Protein AF-A0A8T0IUK6-F1 (afdb_monomer_lite)

Organism: Ceratodon purpureus (NCBI:txid3225)

InterPro domains:
  IPR001623 DnaJ domain [PF00226] (212-261)
  IPR001623 DnaJ domain [PR00625] (214-232)
  IPR001623 DnaJ domain [PR00625] (232-247)
  IPR001623 DnaJ domain [PR00625] (248-266)
  IPR001623 DnaJ domain [PS50076] (212-266)
  IPR001623 DnaJ domain [SM00271] (211-265)
  IPR001623 DnaJ domain [cd06257] (212-261)
  IPR013525 ABC-2 type transporter, transmembrane domain [PF01061] (1-77)
  IPR013581 Plant PDR ABC transporter associated [PF08370] (82-145)
  IPR036869 Chaperone J-domain superfamily [G3DSA:1.10.287.110] (184-262)
  IPR036869 Chaperone J-domain superfamily [SSF46565] (173-261)

Sequence (266 aa):
MFLLFLMHQMAIGLFRLIGALGRTMVVANTFGSFALLVVFVLGGFILARQSMHPWWIWGYWISPLSYAQNAIAVNEFLAPRWQKIRQITGRPLYLSILESRGIFTRGYWYRIGIGAMIAYTVLFNVLATLALQHLNPMGKQQAIVAEETVKEKVEGRSMSTKRKRMSVRDGLSSRNGHSARNGHRVEGMQMEELSRVQQNGVPSETAVQDKDYYATLGVNENDSKADIKSAYRKLARQFHPDVNKDPGAEQKFKDISNAYEDGAGR

pLDDT: mean 75.3, std 18.83, range [30.58, 97.31]

Structure (mmCIF, N/CA/C/O backbone):
data_AF-A0A8T0IUK6-F1
#
_entry.id   AF-A0A8T0IUK6-F1
#
loop_
_atom_site.group_PDB
_atom_site.id
_atom_site.type_symbol
_atom_site.label_atom_id
_atom_site.label_alt_id
_atom_site.label_comp_id
_atom_site.label_asym_id
_atom_site.label_entity_id
_atom_site.label_seq_id
_atom_site.pdbx_PDB_ins_code
_atom_site.Cartn_x
_atom_site.Cartn_y
_atom_site.Cartn_z
_atom_site.occupancy
_atom_site.B_iso_or_equiv
_atom_site.auth_seq_id
_atom_site.auth_comp_id
_atom_site.auth_asym_id
_atom_site.auth_atom_id
_atom_site.pdbx_PDB_model_num
ATOM 1 N N . MET A 1 1 ? 0.055 4.612 -17.191 1.00 79.88 1 MET A N 1
ATOM 2 C CA . MET A 1 1 ? -1.150 5.202 -16.564 1.00 79.88 1 MET A CA 1
ATOM 3 C C . MET A 1 1 ? -2.077 4.153 -15.965 1.00 79.88 1 MET A C 1
ATOM 5 O O . MET A 1 1 ? -2.315 4.223 -14.770 1.00 79.88 1 MET A O 1
ATOM 9 N N . PHE A 1 2 ? -2.506 3.129 -16.710 1.00 91.06 2 PHE A N 1
ATOM 10 C CA . PHE A 1 2 ? -3.374 2.062 -16.177 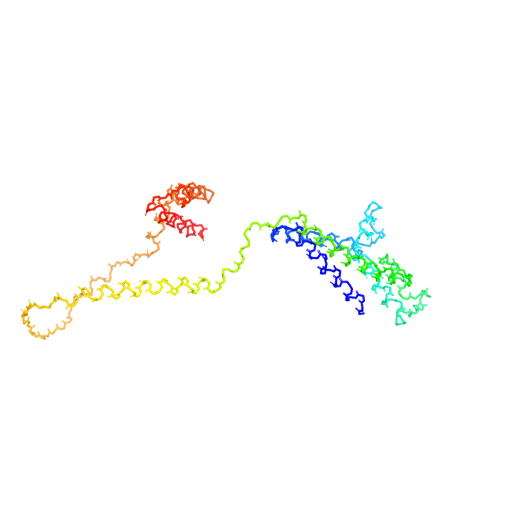1.00 91.06 2 PHE A CA 1
ATOM 11 C C . PHE A 1 2 ? -2.846 1.362 -14.902 1.00 91.06 2 PHE A C 1
ATOM 13 O O . PHE A 1 2 ? -3.587 1.188 -13.942 1.00 91.06 2 PHE A O 1
ATOM 20 N N . LEU A 1 3 ? -1.548 1.042 -14.835 1.00 91.56 3 LEU A N 1
ATOM 21 C CA . LEU A 1 3 ? -0.934 0.461 -13.629 1.00 91.56 3 LEU A CA 1
ATOM 22 C C . LEU A 1 3 ? -1.062 1.344 -12.378 1.00 91.56 3 LEU A C 1
ATOM 24 O O . LEU A 1 3 ? -1.287 0.828 -11.289 1.00 91.56 3 LEU A O 1
ATOM 28 N N . LEU A 1 4 ? -0.922 2.665 -12.528 1.00 92.56 4 LEU A N 1
ATOM 29 C CA . LEU A 1 4 ? -1.041 3.601 -11.406 1.00 92.56 4 LEU A CA 1
ATOM 30 C C . LEU A 1 4 ? -2.484 3.660 -10.900 1.00 92.56 4 LEU A C 1
ATOM 32 O O . LEU A 1 4 ? -2.705 3.702 -9.694 1.00 92.56 4 LEU A O 1
ATOM 36 N N . PHE A 1 5 ? -3.457 3.587 -11.813 1.00 95.00 5 PHE A N 1
ATOM 37 C CA . PHE A 1 5 ? -4.866 3.457 -11.453 1.00 95.00 5 PHE A CA 1
ATOM 38 C C . PHE A 1 5 ? -5.127 2.174 -10.649 1.00 95.00 5 PHE A C 1
ATOM 40 O O . PHE A 1 5 ? -5.739 2.237 -9.587 1.00 95.00 5 PHE A O 1
ATOM 47 N N . LEU A 1 6 ? -4.613 1.024 -11.096 1.00 95.44 6 LEU A N 1
ATOM 48 C CA . LEU A 1 6 ? -4.763 -0.237 -10.360 1.00 95.44 6 LEU A CA 1
ATOM 49 C C . LEU A 1 6 ? -4.094 -0.196 -8.980 1.00 95.44 6 LEU A C 1
ATOM 51 O O . LEU A 1 6 ? -4.683 -0.641 -7.998 1.00 95.44 6 LEU A O 1
ATOM 55 N N . MET A 1 7 ? -2.896 0.384 -8.889 1.00 94.69 7 MET A N 1
ATOM 56 C CA . MET A 1 7 ? -2.204 0.584 -7.615 1.00 94.69 7 MET A CA 1
ATOM 57 C C . MET A 1 7 ? -3.029 1.457 -6.662 1.00 94.69 7 MET A C 1
ATOM 59 O O . MET A 1 7 ? -3.121 1.149 -5.476 1.00 94.69 7 MET A O 1
ATOM 63 N N . HIS A 1 8 ? -3.672 2.507 -7.177 1.00 94.88 8 HIS A N 1
ATOM 64 C CA . HIS A 1 8 ? -4.562 3.355 -6.390 1.00 94.88 8 HIS A CA 1
ATOM 65 C C . HIS A 1 8 ? -5.801 2.594 -5.890 1.00 94.88 8 HIS A C 1
ATOM 67 O O . HIS A 1 8 ? -6.130 2.676 -4.709 1.00 94.88 8 HIS A O 1
ATOM 73 N N . GLN A 1 9 ? -6.446 1.791 -6.744 1.00 96.00 9 GLN A N 1
ATOM 74 C CA . GLN A 1 9 ? -7.587 0.953 -6.344 1.00 96.00 9 GLN A CA 1
ATOM 75 C C . GLN A 1 9 ? -7.204 -0.084 -5.278 1.00 96.00 9 GLN A C 1
ATOM 77 O O . GLN A 1 9 ? -7.925 -0.282 -4.300 1.00 96.00 9 GLN A O 1
ATOM 82 N N . MET A 1 10 ? -6.046 -0.726 -5.436 1.00 95.06 10 MET A N 1
ATOM 83 C CA . MET A 1 10 ? -5.485 -1.635 -4.437 1.00 95.06 10 MET A CA 1
ATOM 84 C C . MET A 1 10 ? -5.211 -0.914 -3.108 1.00 95.06 10 MET A C 1
ATOM 86 O O . MET A 1 10 ? -5.615 -1.417 -2.060 1.00 95.06 10 MET A O 1
ATOM 90 N N . ALA A 1 11 ? -4.616 0.285 -3.145 1.00 93.81 11 ALA A N 1
ATOM 91 C CA . ALA A 1 11 ? -4.346 1.081 -1.949 1.00 93.81 11 ALA A CA 1
ATOM 92 C C . ALA A 1 11 ? -5.636 1.458 -1.205 1.00 93.81 11 ALA A C 1
ATOM 94 O O . ALA A 1 11 ? -5.703 1.299 0.011 1.00 93.81 11 ALA A O 1
ATOM 95 N N . ILE A 1 12 ? -6.687 1.879 -1.921 1.00 95.06 12 ILE A N 1
ATOM 96 C CA . ILE A 1 12 ? -8.006 2.134 -1.318 1.00 95.06 12 ILE A CA 1
ATOM 97 C C . ILE A 1 12 ? -8.535 0.873 -0.621 1.00 95.06 12 ILE A C 1
ATOM 99 O O . ILE A 1 12 ? -9.008 0.958 0.512 1.00 95.06 12 ILE A O 1
ATOM 103 N N . GLY A 1 13 ? -8.437 -0.296 -1.264 1.00 94.38 13 GLY A N 1
ATOM 104 C CA . GLY A 1 13 ? -8.830 -1.574 -0.663 1.00 94.38 13 GLY A CA 1
ATOM 105 C C . GLY A 1 13 ? -8.062 -1.881 0.627 1.00 94.38 13 GLY A C 1
ATOM 106 O O . GLY A 1 13 ? -8.670 -2.233 1.637 1.00 94.38 13 GLY A O 1
ATOM 107 N N . LEU A 1 14 ? -6.743 -1.681 0.621 1.00 92.75 14 LEU A N 1
ATOM 108 C CA . LEU A 1 14 ? -5.889 -1.869 1.795 1.00 92.75 14 LEU A CA 1
ATOM 109 C C . LEU A 1 14 ? -6.280 -0.928 2.944 1.00 92.75 14 LEU A C 1
ATOM 111 O O . LEU A 1 14 ? -6.442 -1.379 4.075 1.00 92.75 14 LEU A O 1
ATOM 115 N N . PHE A 1 15 ? -6.478 0.363 2.668 1.00 91.50 15 PHE A N 1
ATOM 116 C CA . PHE A 1 15 ? -6.888 1.331 3.690 1.00 91.50 15 PHE A CA 1
ATOM 117 C C . PHE A 1 15 ? -8.272 1.026 4.263 1.00 91.50 15 PHE A C 1
ATOM 119 O O . PHE A 1 15 ? -8.473 1.148 5.471 1.00 91.50 15 PHE A O 1
ATOM 126 N N . ARG A 1 16 ? -9.210 0.572 3.425 1.00 91.50 16 ARG A N 1
ATOM 127 C CA . ARG A 1 16 ? -10.523 0.098 3.884 1.00 91.50 16 ARG A CA 1
ATOM 128 C C . ARG A 1 16 ? -10.394 -1.105 4.811 1.00 91.50 16 ARG A C 1
ATOM 130 O O . ARG A 1 16 ? -11.051 -1.128 5.845 1.00 91.50 16 ARG A O 1
ATOM 137 N N . LEU A 1 17 ? -9.528 -2.065 4.484 1.00 92.56 17 LEU A N 1
ATOM 138 C CA . LEU A 1 17 ? -9.256 -3.215 5.345 1.00 92.56 17 LEU A CA 1
ATOM 139 C C . LEU A 1 17 ? -8.639 -2.789 6.685 1.00 92.56 17 LEU A C 1
ATOM 141 O O . LEU A 1 17 ? -9.096 -3.238 7.732 1.00 92.56 17 LEU A O 1
ATOM 145 N N . ILE A 1 18 ? -7.644 -1.898 6.669 1.00 90.56 18 ILE A N 1
ATOM 146 C CA . ILE A 1 18 ? -7.026 -1.365 7.894 1.00 90.56 18 ILE A CA 1
ATOM 147 C C . ILE A 1 18 ? -8.072 -0.650 8.755 1.00 90.56 18 ILE A C 1
ATOM 149 O O . ILE A 1 18 ? -8.108 -0.864 9.963 1.00 90.56 18 ILE A O 1
ATOM 153 N N . GLY A 1 19 ? -8.951 0.151 8.148 1.00 89.00 19 GLY A N 1
ATOM 154 C CA . GLY A 1 19 ? -10.055 0.805 8.852 1.00 89.00 19 GLY A CA 1
ATOM 155 C C . GLY A 1 19 ? -11.048 -0.195 9.450 1.00 89.00 19 GLY A C 1
ATOM 156 O O . GLY A 1 19 ? -11.403 -0.074 10.621 1.00 89.00 19 GLY A O 1
ATOM 157 N N . ALA A 1 20 ? -11.440 -1.217 8.683 1.00 88.81 20 ALA A N 1
ATOM 158 C CA . ALA A 1 20 ? -12.353 -2.267 9.135 1.00 88.81 20 ALA A CA 1
ATOM 159 C C . ALA A 1 20 ? -11.777 -3.070 10.315 1.00 88.81 20 ALA A C 1
ATOM 161 O O . ALA A 1 20 ? -12.476 -3.324 11.293 1.00 88.81 20 ALA A O 1
ATOM 162 N N . LEU A 1 21 ? -10.490 -3.426 10.260 1.00 88.56 21 LEU A N 1
ATOM 163 C CA . LEU A 1 21 ? -9.792 -4.122 11.347 1.00 88.56 21 LEU A CA 1
ATOM 164 C C . LEU A 1 21 ? -9.511 -3.214 12.546 1.00 88.56 21 LEU A C 1
ATOM 166 O O . LEU A 1 21 ? -9.503 -3.679 13.685 1.00 88.56 21 LEU A O 1
ATOM 170 N N . GLY A 1 22 ? -9.266 -1.931 12.280 1.00 85.25 22 GLY A N 1
ATOM 171 C CA . GLY A 1 22 ? -8.798 -0.947 13.244 1.00 85.25 22 GLY A CA 1
ATOM 172 C C . GLY A 1 22 ? -9.752 -0.718 14.405 1.00 85.25 22 GLY A C 1
ATOM 173 O O . GLY A 1 22 ? -9.285 -0.300 15.457 1.00 85.25 22 GLY A O 1
ATOM 174 N N . ARG A 1 23 ? -11.039 -1.067 14.270 1.00 78.62 23 ARG A N 1
ATOM 175 C CA . ARG A 1 23 ? -12.104 -0.946 15.280 1.00 78.62 23 ARG A CA 1
ATOM 176 C C . ARG A 1 23 ? -12.296 0.506 15.775 1.00 78.62 23 ARG A C 1
ATOM 178 O O . ARG A 1 23 ? -13.311 1.127 15.515 1.00 78.62 23 ARG A O 1
ATOM 185 N N . THR A 1 24 ? -11.306 1.125 16.396 1.00 80.88 24 THR A N 1
ATOM 186 C CA . THR A 1 24 ? -11.307 2.546 16.765 1.00 80.88 24 THR A CA 1
ATOM 187 C C . THR A 1 24 ? -10.407 3.385 15.854 1.00 80.88 24 THR A C 1
ATOM 189 O O . THR A 1 24 ? -9.409 2.899 15.321 1.00 80.88 24 THR A O 1
ATOM 192 N N . MET A 1 25 ? -10.717 4.678 15.709 1.00 80.69 25 MET A N 1
ATOM 193 C CA . MET A 1 25 ? -9.940 5.601 14.867 1.00 80.69 25 MET A CA 1
ATOM 194 C C . MET A 1 25 ? -8.478 5.740 15.327 1.00 80.69 25 MET A C 1
ATOM 196 O O . MET A 1 25 ? -7.575 5.834 14.499 1.00 80.69 25 MET A O 1
ATOM 200 N N . VAL A 1 26 ? -8.230 5.682 16.640 1.00 83.06 26 VAL A N 1
ATOM 201 C CA . VAL A 1 26 ? -6.877 5.743 17.218 1.00 83.06 26 VAL A CA 1
ATOM 202 C C . VAL A 1 26 ? -6.069 4.495 16.859 1.00 83.06 26 VAL A C 1
ATOM 204 O O . VAL A 1 26 ? -4.939 4.609 16.391 1.00 83.06 26 VAL A O 1
ATOM 207 N N . VAL A 1 27 ? -6.651 3.302 17.019 1.00 83.06 27 VAL A N 1
ATOM 208 C CA . VAL A 1 27 ? -5.970 2.042 16.679 1.00 83.06 27 VAL A CA 1
ATOM 209 C C . VAL A 1 27 ? -5.720 1.951 15.174 1.00 83.06 27 VAL A C 1
ATOM 211 O O . VAL A 1 27 ? -4.618 1.586 14.771 1.00 83.06 27 VAL A O 1
ATOM 214 N N . ALA A 1 28 ? -6.687 2.356 14.345 1.00 85.88 28 ALA A N 1
ATOM 215 C CA . ALA A 1 28 ? -6.525 2.399 12.893 1.00 85.88 28 ALA A CA 1
ATOM 216 C C . ALA A 1 28 ? -5.371 3.320 12.461 1.00 85.88 28 ALA A C 1
ATOM 218 O O . ALA A 1 28 ? -4.575 2.934 11.608 1.00 85.88 28 ALA A O 1
ATOM 219 N N . ASN A 1 29 ? -5.241 4.507 13.061 1.00 86.06 29 ASN A N 1
ATOM 220 C CA . ASN A 1 29 ? -4.184 5.456 12.708 1.00 86.06 29 ASN A CA 1
ATOM 221 C C . ASN A 1 29 ? -2.790 4.967 13.140 1.00 86.06 29 ASN A C 1
ATOM 223 O O . ASN A 1 29 ? -1.844 4.984 12.349 1.00 86.06 29 ASN A O 1
ATOM 227 N N . THR A 1 30 ? -2.662 4.476 14.374 1.00 86.56 30 THR A N 1
ATOM 228 C CA . THR A 1 30 ? -1.379 4.000 14.912 1.00 86.56 30 THR A CA 1
ATOM 229 C C . THR A 1 30 ? -0.920 2.720 14.213 1.00 86.56 30 THR A C 1
ATOM 231 O O . THR A 1 30 ? 0.213 2.639 13.735 1.00 86.56 30 THR A O 1
ATOM 234 N N . PHE A 1 31 ? -1.807 1.727 14.095 1.00 84.19 31 PHE A N 1
ATOM 235 C CA . PHE A 1 31 ? -1.479 0.461 13.441 1.00 84.19 31 PHE A CA 1
ATOM 236 C C . PHE A 1 31 ? -1.339 0.627 11.926 1.00 84.19 31 PHE A C 1
ATOM 238 O O . PHE A 1 31 ? -0.451 0.032 11.321 1.00 84.19 31 PHE A O 1
ATOM 245 N N . GLY A 1 32 ? -2.162 1.481 11.313 1.00 85.81 32 GLY A N 1
ATOM 246 C CA . GLY A 1 32 ? -2.081 1.804 9.892 1.00 85.81 32 GLY A CA 1
ATOM 247 C C . GLY A 1 32 ? -0.758 2.463 9.518 1.00 85.81 32 GLY A C 1
ATOM 248 O O . GLY A 1 32 ? -0.149 2.069 8.527 1.00 85.81 32 GLY A O 1
ATOM 249 N N . SER A 1 33 ? -0.261 3.394 10.337 1.00 88.31 33 SER A N 1
ATOM 250 C CA . SER A 1 33 ? 1.042 4.037 10.110 1.00 88.31 33 SER A CA 1
ATOM 251 C C . SER A 1 33 ? 2.192 3.027 10.147 1.00 88.31 33 SER A C 1
ATOM 253 O O . SER A 1 33 ? 3.058 3.034 9.271 1.00 88.31 33 SER A O 1
ATOM 255 N N . PHE A 1 34 ? 2.168 2.103 11.112 1.00 88.75 34 PHE A N 1
ATOM 256 C CA . PHE A 1 34 ? 3.147 1.018 11.181 1.00 88.75 34 PHE A CA 1
ATOM 257 C C . PHE A 1 34 ? 3.025 0.052 9.992 1.00 88.75 34 PHE A C 1
ATOM 259 O O . PHE A 1 34 ? 4.025 -0.277 9.355 1.00 88.75 34 PHE A O 1
ATOM 266 N N . ALA A 1 35 ? 1.804 -0.359 9.643 1.00 86.00 35 ALA A N 1
ATOM 267 C CA . ALA A 1 35 ? 1.545 -1.245 8.513 1.00 86.00 35 ALA A CA 1
ATOM 268 C C . ALA A 1 35 ? 2.019 -0.636 7.184 1.00 86.00 35 ALA A C 1
ATOM 270 O O . ALA A 1 35 ? 2.619 -1.335 6.367 1.00 86.00 35 ALA A O 1
ATOM 271 N N . LEU A 1 36 ? 1.820 0.670 6.982 1.00 87.00 36 LEU A N 1
ATOM 272 C CA . LEU A 1 36 ? 2.348 1.379 5.818 1.00 87.00 36 LEU A CA 1
ATOM 273 C C . LEU A 1 36 ? 3.872 1.337 5.777 1.00 87.00 36 LEU A C 1
ATOM 275 O O . LEU A 1 36 ? 4.430 1.002 4.734 1.00 87.00 36 LEU A O 1
ATOM 279 N N . LEU A 1 37 ? 4.548 1.618 6.894 1.00 88.56 37 LEU A N 1
ATOM 280 C CA . LEU A 1 37 ? 6.008 1.553 6.963 1.00 88.56 37 LEU A CA 1
ATOM 281 C C . LEU A 1 37 ? 6.506 0.163 6.548 1.00 88.56 37 LEU A C 1
ATOM 283 O O . LEU A 1 37 ? 7.391 0.055 5.698 1.00 88.56 37 LEU A O 1
ATOM 287 N N . VAL A 1 38 ? 5.879 -0.896 7.067 1.00 87.50 38 VAL A N 1
ATOM 288 C CA . VAL A 1 38 ? 6.194 -2.283 6.698 1.00 87.50 38 VAL A CA 1
ATOM 289 C C . VAL A 1 38 ? 6.005 -2.517 5.195 1.00 87.50 38 VAL A C 1
ATOM 291 O O . VAL A 1 38 ? 6.899 -3.061 4.547 1.00 87.50 38 VAL A O 1
ATOM 294 N N . VAL A 1 39 ? 4.895 -2.062 4.604 1.00 86.69 39 VAL A N 1
ATOM 295 C CA . VAL A 1 39 ? 4.645 -2.192 3.156 1.00 86.69 39 VAL A CA 1
ATOM 296 C C . VAL A 1 39 ? 5.700 -1.450 2.325 1.00 86.69 39 VAL A C 1
ATOM 298 O O . VAL A 1 39 ? 6.166 -1.993 1.321 1.00 86.69 39 VAL A O 1
ATOM 301 N N . PHE A 1 40 ? 6.122 -0.253 2.742 1.00 87.56 40 PHE A N 1
ATOM 302 C CA . PHE A 1 40 ? 7.159 0.532 2.059 1.00 87.56 40 PHE A CA 1
ATOM 303 C C . PHE A 1 40 ? 8.550 -0.105 2.155 1.00 87.56 40 PHE A C 1
ATOM 305 O O . PHE A 1 40 ? 9.277 -0.163 1.160 1.00 87.56 40 PHE A O 1
ATOM 312 N N . VAL A 1 41 ? 8.911 -0.613 3.335 1.00 89.19 41 VAL A N 1
ATOM 313 C CA . VAL A 1 41 ? 10.184 -1.303 3.584 1.00 89.19 41 VAL A CA 1
ATOM 314 C C . VAL A 1 41 ? 10.278 -2.583 2.758 1.00 89.19 41 VAL A C 1
ATOM 316 O O . VAL A 1 41 ? 11.282 -2.820 2.086 1.00 89.19 41 VAL A O 1
ATOM 319 N N . LEU A 1 42 ? 9.211 -3.382 2.760 1.00 88.19 42 LEU A N 1
ATOM 320 C CA . LEU A 1 42 ? 9.161 -4.654 2.043 1.00 88.19 42 LEU A CA 1
ATOM 321 C C . LEU A 1 42 ? 8.902 -4.492 0.541 1.00 88.19 42 LEU A C 1
ATOM 323 O O . LEU A 1 42 ? 9.166 -5.420 -0.215 1.00 88.19 42 LEU A O 1
ATOM 327 N N . GLY A 1 43 ? 8.415 -3.331 0.098 1.00 83.75 43 GLY A N 1
ATOM 328 C CA . GLY A 1 43 ? 8.035 -3.061 -1.292 1.00 83.75 43 GLY A CA 1
ATOM 329 C C . GLY A 1 43 ? 9.190 -2.971 -2.290 1.00 83.75 43 GLY A C 1
ATOM 330 O O . GLY A 1 43 ? 8.951 -2.794 -3.479 1.00 83.75 43 GLY A O 1
ATOM 331 N N . GLY A 1 44 ? 10.442 -3.071 -1.840 1.00 80.44 44 GLY A N 1
ATOM 332 C CA . GLY A 1 44 ? 11.608 -3.038 -2.724 1.00 80.44 44 GLY A CA 1
ATOM 333 C C . GLY A 1 44 ? 12.106 -1.636 -3.095 1.00 80.44 44 GLY A C 1
ATOM 334 O O . GLY A 1 44 ? 13.080 -1.526 -3.842 1.00 80.44 44 GLY A O 1
ATOM 335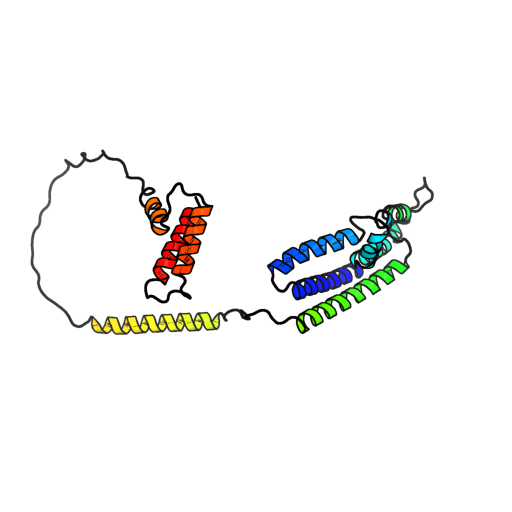 N N . PHE A 1 45 ? 11.453 -0.568 -2.616 1.00 82.94 45 PHE A N 1
ATOM 336 C CA . PHE A 1 45 ? 11.877 0.817 -2.869 1.00 82.94 45 PHE A CA 1
ATOM 337 C C . PHE A 1 45 ? 12.983 1.247 -1.902 1.00 82.94 45 PHE A C 1
ATOM 339 O O . PHE A 1 45 ? 14.007 1.778 -2.331 1.00 82.94 45 PHE A O 1
ATOM 346 N N . ILE A 1 46 ? 12.767 0.997 -0.604 1.00 84.38 46 ILE A N 1
ATOM 347 C CA . ILE A 1 46 ? 13.694 1.365 0.477 1.00 84.38 46 ILE A CA 1
ATOM 348 C C . ILE A 1 46 ? 14.856 0.370 0.549 1.00 84.38 46 ILE A C 1
ATOM 350 O O . ILE A 1 46 ? 16.016 0.768 0.581 1.00 84.38 46 ILE A O 1
ATOM 354 N N . LEU A 1 47 ? 14.544 -0.927 0.549 1.00 82.81 47 LEU A N 1
ATOM 355 C CA . LEU A 1 47 ? 15.523 -2.010 0.594 1.00 82.81 47 LEU A CA 1
ATOM 356 C C . LEU A 1 47 ? 15.471 -2.794 -0.709 1.00 82.81 47 LEU A C 1
ATOM 358 O O . LEU A 1 47 ? 14.426 -3.324 -1.084 1.00 82.81 47 LEU A O 1
ATOM 362 N N . ALA A 1 48 ? 16.608 -2.892 -1.395 1.00 82.75 48 ALA A N 1
ATOM 363 C CA . ALA A 1 48 ? 16.701 -3.714 -2.589 1.00 82.75 48 ALA A CA 1
ATOM 364 C C . ALA A 1 48 ? 16.530 -5.190 -2.212 1.00 82.75 48 ALA A C 1
ATOM 366 O O . ALA A 1 48 ? 17.058 -5.661 -1.200 1.00 82.75 48 ALA A O 1
ATOM 367 N N . ARG A 1 49 ? 15.851 -5.954 -3.070 1.00 82.31 49 ARG A N 1
ATOM 368 C CA . ARG A 1 49 ? 15.615 -7.390 -2.854 1.00 82.31 49 ARG A CA 1
ATOM 369 C C . ARG A 1 49 ? 16.908 -8.167 -2.573 1.00 82.31 49 ARG A C 1
ATOM 371 O O . ARG A 1 49 ? 16.902 -9.077 -1.757 1.00 82.31 49 ARG A O 1
ATOM 378 N N . GLN A 1 50 ? 18.009 -7.804 -3.233 1.00 83.25 50 GLN A N 1
ATOM 379 C CA . GLN A 1 50 ? 19.306 -8.478 -3.083 1.00 83.25 50 GLN A CA 1
ATOM 380 C C . GLN A 1 50 ? 19.984 -8.206 -1.731 1.00 83.25 50 GLN A C 1
ATOM 382 O O . GLN A 1 50 ? 20.793 -9.011 -1.289 1.00 83.25 50 GLN A O 1
ATOM 387 N N . SER A 1 51 ? 19.642 -7.097 -1.069 1.00 84.25 51 SER A N 1
ATOM 388 C CA . SER A 1 51 ? 20.162 -6.748 0.260 1.00 84.25 51 SER A CA 1
ATOM 389 C C . SER A 1 51 ? 19.343 -7.329 1.418 1.00 84.25 51 SER A C 1
ATOM 391 O O . SER A 1 51 ? 19.752 -7.219 2.570 1.00 84.25 51 SER A O 1
ATOM 393 N N . MET A 1 52 ? 18.183 -7.936 1.144 1.00 84.38 52 MET A N 1
ATOM 394 C CA . MET A 1 52 ? 17.354 -8.538 2.188 1.00 84.38 52 MET A CA 1
ATOM 395 C C . MET A 1 52 ? 17.934 -9.886 2.611 1.00 84.38 52 MET A C 1
ATOM 397 O O . MET A 1 52 ? 18.209 -10.744 1.772 1.00 84.38 52 MET A O 1
ATOM 401 N N . HIS A 1 53 ? 18.073 -10.097 3.922 1.00 85.06 53 HIS A N 1
ATOM 402 C CA . HIS A 1 53 ? 18.482 -11.396 4.453 1.00 85.06 53 HIS A CA 1
ATOM 403 C C . HIS A 1 53 ? 17.518 -12.493 3.947 1.00 85.06 53 HIS A C 1
ATOM 405 O O . HIS A 1 53 ? 16.312 -12.235 3.877 1.00 85.06 53 HIS A O 1
ATOM 411 N N . PRO A 1 54 ? 17.989 -13.718 3.640 1.00 87.56 54 PRO A N 1
ATOM 412 C CA . PRO A 1 54 ? 17.189 -14.750 2.968 1.00 87.56 54 PRO A CA 1
ATOM 413 C C . PRO A 1 54 ? 15.807 -15.034 3.580 1.00 87.56 54 PRO A C 1
ATOM 415 O O . PRO A 1 54 ? 14.844 -15.238 2.852 1.00 87.56 54 PRO A O 1
ATOM 418 N N . TRP A 1 55 ? 15.673 -14.981 4.908 1.00 88.56 55 TRP A N 1
ATOM 419 C CA . TRP A 1 55 ? 14.386 -15.117 5.611 1.00 88.56 55 TRP A CA 1
ATOM 420 C C . TRP A 1 55 ? 13.380 -13.972 5.385 1.00 88.56 55 TRP A C 1
ATOM 422 O O . TRP A 1 55 ? 12.180 -14.204 5.467 1.00 88.56 55 TRP A O 1
ATOM 432 N N . TRP A 1 56 ? 13.817 -12.746 5.086 1.00 87.31 56 TRP A N 1
ATOM 433 C CA . TRP A 1 56 ? 12.918 -11.591 4.894 1.00 87.31 56 TRP A CA 1
ATOM 434 C C . TRP A 1 56 ? 12.407 -11.482 3.465 1.00 87.31 56 TRP A C 1
ATOM 436 O O . TRP A 1 56 ? 11.482 -10.715 3.194 1.00 87.31 56 TRP A O 1
ATOM 446 N N . ILE A 1 57 ? 12.948 -12.290 2.552 1.00 87.50 57 ILE A N 1
ATOM 447 C CA . ILE A 1 57 ? 12.530 -12.278 1.154 1.00 87.50 57 ILE A CA 1
ATOM 448 C C . ILE A 1 57 ? 11.051 -12.643 0.994 1.00 87.50 57 ILE A C 1
ATOM 450 O O . ILE A 1 57 ? 10.400 -12.177 0.066 1.00 87.50 57 ILE A O 1
ATOM 454 N N . TRP A 1 58 ? 10.486 -13.417 1.924 1.00 89.50 58 TRP A N 1
ATOM 455 C CA . TRP A 1 58 ? 9.056 -13.721 1.953 1.00 89.50 58 TRP A CA 1
ATOM 456 C C . TRP A 1 58 ? 8.201 -12.460 2.082 1.00 89.50 58 TRP A C 1
ATOM 458 O O . TRP A 1 58 ? 7.199 -12.329 1.383 1.00 89.50 58 TRP A O 1
ATOM 468 N N . GLY A 1 59 ? 8.631 -11.492 2.897 1.00 88.75 59 GLY A N 1
ATOM 469 C CA . GLY A 1 59 ? 7.944 -10.210 3.042 1.00 88.75 59 GLY A CA 1
ATOM 470 C C . GLY A 1 59 ? 7.897 -9.426 1.730 1.00 88.75 59 GLY A C 1
ATOM 471 O O . GLY A 1 59 ? 6.864 -8.851 1.388 1.00 88.75 59 GLY A O 1
ATOM 472 N N . TYR A 1 60 ? 8.973 -9.487 0.940 1.00 90.19 60 TYR A N 1
ATOM 473 C CA . TYR A 1 60 ? 8.999 -8.911 -0.404 1.00 90.19 60 TYR A CA 1
ATOM 474 C C . TYR A 1 60 ? 7.961 -9.556 -1.331 1.00 90.19 60 TYR A C 1
ATOM 476 O O . TYR A 1 60 ? 7.277 -8.842 -2.063 1.00 90.19 60 TYR A O 1
ATOM 484 N N . TRP A 1 61 ? 7.810 -10.883 -1.283 1.00 90.25 61 TRP A N 1
ATOM 485 C CA . TRP A 1 61 ? 6.853 -11.625 -2.114 1.00 90.25 61 TRP A CA 1
ATOM 486 C C . TRP A 1 61 ? 5.394 -11.466 -1.681 1.00 90.25 61 TRP A C 1
ATOM 488 O O . TRP A 1 61 ? 4.497 -11.627 -2.505 1.00 90.25 61 TRP A O 1
ATOM 498 N N . ILE A 1 62 ? 5.148 -11.149 -0.413 1.00 91.31 62 ILE A N 1
ATOM 499 C CA . ILE A 1 62 ? 3.805 -10.884 0.119 1.00 91.31 62 ILE A CA 1
ATOM 500 C C . ILE A 1 62 ? 3.383 -9.433 -0.142 1.00 91.31 62 ILE A C 1
ATOM 502 O O . ILE A 1 62 ? 2.189 -9.138 -0.201 1.00 91.31 62 ILE A O 1
ATOM 506 N N . SER A 1 63 ? 4.341 -8.519 -0.300 1.00 92.31 63 SER A N 1
ATOM 507 C CA . SER A 1 63 ? 4.044 -7.101 -0.470 1.00 92.31 63 SER A CA 1
ATOM 508 C C . SER A 1 63 ? 3.458 -6.804 -1.860 1.00 92.31 63 SER A C 1
ATOM 510 O O . SER A 1 63 ? 4.128 -7.035 -2.872 1.00 92.31 63 SER A O 1
ATOM 512 N N . PRO A 1 64 ? 2.249 -6.210 -1.952 1.00 92.19 64 PRO A N 1
ATOM 513 C CA . PRO A 1 64 ? 1.688 -5.777 -3.232 1.00 92.19 64 PRO A CA 1
ATOM 514 C C . PRO A 1 64 ? 2.549 -4.688 -3.892 1.00 92.19 64 PRO A C 1
ATOM 516 O O . PRO A 1 64 ? 2.649 -4.625 -5.120 1.00 92.19 64 PRO A O 1
ATOM 519 N N . LEU A 1 65 ? 3.224 -3.857 -3.089 1.00 92.12 65 LEU A N 1
ATOM 520 C CA . LEU A 1 65 ? 4.045 -2.752 -3.583 1.00 92.12 65 LEU A CA 1
ATOM 521 C C . LEU A 1 65 ? 5.257 -3.250 -4.387 1.00 92.12 65 LEU A C 1
ATOM 523 O O . LEU A 1 65 ? 5.608 -2.632 -5.390 1.00 92.12 65 LEU A O 1
ATOM 527 N N . SER A 1 66 ? 5.818 -4.411 -4.033 1.00 92.69 66 SER A N 1
ATOM 528 C CA . SER A 1 66 ? 6.906 -5.052 -4.784 1.00 92.69 66 SER A CA 1
ATOM 529 C C . SER A 1 66 ? 6.512 -5.345 -6.228 1.00 92.69 66 SER A C 1
ATOM 531 O O . SER A 1 66 ? 7.258 -5.053 -7.166 1.00 92.69 66 SER A O 1
ATOM 533 N N . TYR A 1 67 ? 5.317 -5.897 -6.441 1.00 94.06 67 TYR A N 1
ATOM 534 C CA . TYR A 1 67 ? 4.817 -6.193 -7.785 1.00 94.06 67 TYR A CA 1
ATOM 535 C C . TYR A 1 67 ? 4.501 -4.916 -8.565 1.00 94.06 67 TYR A C 1
ATOM 537 O O . TYR A 1 67 ? 4.815 -4.839 -9.755 1.00 94.06 67 TYR A O 1
ATOM 545 N N . ALA A 1 68 ? 3.941 -3.901 -7.898 1.00 93.62 68 ALA A N 1
ATOM 546 C CA . ALA A 1 68 ? 3.673 -2.600 -8.505 1.00 93.62 68 ALA A CA 1
ATOM 547 C C . ALA A 1 68 ? 4.970 -1.919 -8.973 1.00 93.62 68 ALA A C 1
ATOM 549 O O . ALA A 1 68 ? 5.062 -1.499 -10.128 1.00 93.62 68 ALA A O 1
ATOM 550 N N . GLN A 1 69 ? 6.000 -1.877 -8.122 1.00 92.56 69 GLN A N 1
ATOM 551 C CA . GLN A 1 69 ? 7.296 -1.284 -8.449 1.00 92.56 69 GLN A CA 1
ATOM 552 C C . GLN A 1 69 ? 7.969 -2.001 -9.621 1.00 92.56 69 GLN A C 1
ATOM 554 O O . GLN A 1 69 ? 8.423 -1.341 -10.556 1.00 92.56 69 GLN A O 1
ATOM 559 N N . ASN A 1 70 ? 7.999 -3.338 -9.606 1.00 92.62 70 ASN A N 1
ATOM 560 C CA . ASN A 1 70 ? 8.550 -4.113 -10.719 1.00 92.62 70 ASN A CA 1
ATOM 561 C C . ASN A 1 70 ? 7.811 -3.814 -12.027 1.00 92.62 70 ASN A C 1
ATOM 563 O O . ASN A 1 70 ? 8.447 -3.584 -13.051 1.00 92.62 70 ASN A O 1
ATOM 567 N N . ALA A 1 71 ? 6.479 -3.772 -12.004 1.00 93.56 71 ALA A N 1
ATOM 568 C CA . ALA A 1 71 ? 5.686 -3.523 -13.202 1.00 93.56 71 ALA A CA 1
ATOM 569 C C . ALA A 1 71 ? 5.860 -2.103 -13.751 1.00 93.56 71 ALA A C 1
ATOM 571 O O . ALA A 1 71 ? 5.957 -1.932 -14.965 1.00 93.56 71 ALA A O 1
ATOM 572 N N . ILE A 1 72 ? 5.939 -1.095 -12.876 1.00 92.69 72 ILE A N 1
ATOM 573 C CA . ILE A 1 72 ? 6.197 0.299 -13.263 1.00 92.69 72 ILE A CA 1
ATOM 574 C C . ILE A 1 72 ? 7.596 0.430 -13.864 1.00 92.69 72 ILE A C 1
ATOM 576 O O . ILE A 1 72 ? 7.745 1.001 -14.943 1.00 92.69 72 ILE A O 1
ATOM 580 N N . ALA A 1 73 ? 8.607 -0.132 -13.200 1.00 91.94 73 ALA A N 1
ATOM 581 C CA . ALA A 1 73 ? 9.984 -0.079 -13.666 1.00 91.94 73 ALA A CA 1
ATOM 582 C C . ALA A 1 73 ? 10.139 -0.775 -15.023 1.00 91.94 73 ALA A C 1
ATOM 584 O O . ALA A 1 73 ? 10.674 -0.183 -15.952 1.00 91.94 73 ALA A O 1
ATOM 585 N N . VAL A 1 74 ? 9.604 -1.987 -15.178 1.00 91.44 74 VAL A N 1
ATOM 586 C CA . VAL A 1 74 ? 9.614 -2.730 -16.447 1.00 91.44 74 VAL A CA 1
ATOM 587 C C . VAL A 1 74 ? 8.891 -1.948 -17.546 1.00 91.44 74 VAL A C 1
ATOM 589 O O . VAL A 1 74 ? 9.422 -1.824 -18.646 1.00 91.44 74 VAL A O 1
ATOM 592 N N . ASN A 1 75 ? 7.725 -1.367 -17.249 1.00 91.94 75 ASN A N 1
ATOM 593 C CA . ASN A 1 75 ? 6.971 -0.560 -18.209 1.00 91.94 75 ASN A CA 1
ATOM 594 C C . ASN A 1 75 ? 7.741 0.683 -18.678 1.00 91.94 75 ASN A C 1
ATOM 596 O O . ASN A 1 75 ? 7.662 1.039 -19.850 1.00 91.94 75 ASN A O 1
ATOM 600 N N . GLU A 1 76 ? 8.454 1.360 -17.778 1.00 91.00 76 GLU A N 1
ATOM 601 C CA . GLU A 1 76 ? 9.188 2.576 -18.129 1.00 91.00 76 GLU A CA 1
ATOM 602 C C . GLU A 1 76 ? 10.525 2.258 -18.805 1.00 91.00 76 GLU A C 1
ATOM 604 O O . GLU A 1 76 ? 10.811 2.771 -19.882 1.00 91.00 76 GLU A O 1
ATOM 609 N N . PHE A 1 77 ? 11.325 1.367 -18.224 1.00 90.44 77 PHE A N 1
ATOM 610 C CA . PHE A 1 77 ? 12.697 1.106 -18.656 1.00 90.44 77 PHE A CA 1
ATOM 611 C C . PHE A 1 77 ? 12.818 0.242 -19.916 1.00 90.44 77 PHE A C 1
ATOM 613 O O . PHE A 1 77 ? 13.857 0.283 -20.572 1.00 90.44 77 PHE A O 1
ATOM 620 N N . LEU A 1 78 ? 11.778 -0.508 -20.296 1.00 87.31 78 LEU A N 1
ATOM 621 C CA . LEU A 1 78 ? 11.748 -1.198 -21.592 1.00 87.31 78 LEU A CA 1
ATOM 622 C C . LEU A 1 78 ? 11.383 -0.270 -22.757 1.00 87.31 78 LEU A C 1
ATOM 624 O O . LEU A 1 78 ? 11.493 -0.689 -23.910 1.00 87.31 78 LEU A O 1
ATOM 628 N N . ALA A 1 79 ? 10.958 0.970 -22.492 1.00 88.00 79 ALA A N 1
A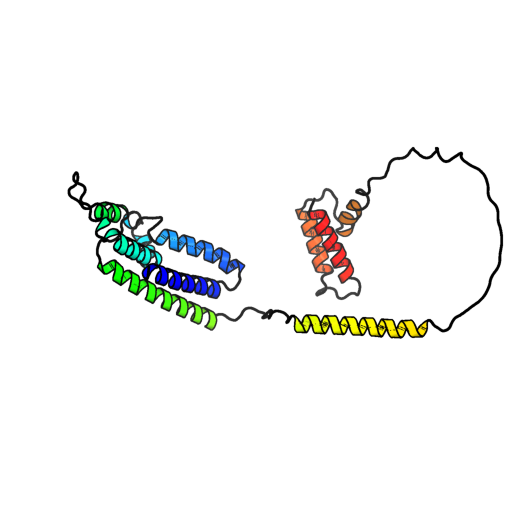TOM 629 C CA . ALA A 1 79 ? 10.610 1.903 -23.554 1.00 88.00 79 ALA A CA 1
ATOM 630 C C . ALA A 1 79 ? 11.844 2.246 -24.420 1.00 88.00 79 ALA A C 1
ATOM 632 O O . ALA A 1 79 ? 12.945 2.402 -23.881 1.00 88.00 79 ALA A O 1
ATOM 633 N N . PRO A 1 80 ? 11.680 2.468 -25.742 1.00 86.88 80 PRO A N 1
ATOM 634 C CA . PRO A 1 80 ? 12.800 2.708 -26.664 1.00 86.88 80 PRO A CA 1
ATOM 635 C C . PRO A 1 80 ? 13.755 3.833 -26.232 1.00 86.88 80 PRO A C 1
ATOM 637 O O . PRO A 1 80 ? 14.963 3.755 -26.437 1.00 86.88 80 PRO A O 1
ATOM 640 N N . ARG A 1 81 ? 13.238 4.860 -25.546 1.00 86.88 81 ARG A N 1
ATOM 641 C CA . ARG A 1 81 ? 14.028 5.980 -24.999 1.00 86.88 81 ARG A CA 1
ATOM 642 C C . ARG A 1 81 ? 15.145 5.559 -24.032 1.00 86.88 81 ARG A C 1
ATOM 644 O O . ARG A 1 81 ? 16.159 6.253 -23.958 1.00 86.88 81 ARG A O 1
ATOM 651 N N . TRP A 1 82 ? 14.977 4.442 -23.322 1.00 86.00 82 TRP A N 1
ATOM 652 C CA . TRP A 1 82 ? 15.933 3.913 -22.341 1.00 86.00 82 TRP A CA 1
ATOM 653 C C . TRP A 1 82 ? 16.870 2.847 -22.922 1.00 86.00 82 TRP A C 1
ATOM 655 O O . TRP A 1 82 ? 17.830 2.442 -22.265 1.00 86.00 82 TRP A O 1
ATOM 665 N N . GLN A 1 83 ? 16.650 2.438 -24.175 1.00 84.12 83 GLN A N 1
ATOM 666 C CA . GLN A 1 83 ? 17.465 1.449 -24.889 1.00 84.12 83 GLN A CA 1
ATOM 667 C C . GLN A 1 83 ? 18.748 2.040 -25.494 1.00 84.12 83 GLN A C 1
ATOM 669 O O . GLN A 1 83 ? 19.448 1.369 -26.249 1.00 84.12 83 GLN A O 1
ATOM 674 N N . LYS A 1 84 ? 19.099 3.283 -25.142 1.00 83.69 84 LYS A N 1
ATOM 675 C CA . LYS A 1 84 ? 20.350 3.912 -25.572 1.00 83.69 84 LYS A CA 1
ATOM 676 C C . LYS A 1 84 ? 21.538 3.091 -25.067 1.00 83.69 84 LYS A C 1
ATOM 678 O O . LYS A 1 84 ? 21.725 2.914 -23.859 1.00 83.69 84 LYS A O 1
ATOM 683 N N . ILE A 1 85 ? 22.328 2.587 -26.009 1.00 78.31 85 ILE A N 1
ATOM 684 C CA . ILE A 1 85 ? 23.543 1.829 -25.724 1.00 78.31 85 ILE A CA 1
ATOM 685 C C . ILE A 1 85 ? 24.608 2.819 -25.272 1.00 78.31 85 ILE A C 1
ATOM 687 O O . ILE A 1 85 ? 24.903 3.800 -25.958 1.00 78.31 85 ILE A O 1
ATOM 691 N N . ARG A 1 86 ? 25.191 2.572 -24.100 1.00 73.44 86 ARG A N 1
ATOM 692 C CA . ARG A 1 86 ? 26.338 3.352 -23.648 1.00 73.44 86 ARG A CA 1
ATOM 693 C C . ARG A 1 86 ? 27.567 2.853 -24.407 1.00 73.44 86 ARG A C 1
ATOM 695 O O . ARG A 1 86 ? 27.971 1.710 -24.221 1.00 73.44 86 ARG A O 1
ATOM 702 N N . GLN A 1 87 ? 28.166 3.716 -25.231 1.00 70.81 87 GLN A N 1
ATOM 703 C CA . GLN A 1 87 ? 29.298 3.366 -26.108 1.00 70.81 87 GLN A CA 1
ATOM 704 C C . GLN A 1 87 ? 30.508 2.780 -25.355 1.00 70.81 87 GLN A C 1
ATOM 706 O O . GLN A 1 87 ? 31.248 1.990 -25.918 1.00 70.81 87 GLN A O 1
ATOM 711 N N . ILE A 1 88 ? 30.668 3.112 -24.069 1.00 73.88 88 ILE A N 1
ATOM 712 C CA . ILE A 1 88 ? 31.779 2.645 -23.221 1.00 73.88 88 ILE A CA 1
ATOM 713 C C . ILE A 1 88 ? 31.605 1.184 -22.775 1.00 73.88 88 ILE A C 1
ATOM 715 O O . ILE A 1 88 ? 32.575 0.442 -22.701 1.00 73.88 88 ILE A O 1
ATOM 719 N N . THR A 1 89 ? 30.383 0.761 -22.443 1.00 74.25 89 THR A N 1
ATOM 720 C CA . THR A 1 89 ? 30.117 -0.572 -21.871 1.00 74.25 89 THR A CA 1
ATOM 721 C C . THR A 1 89 ? 29.425 -1.524 -22.841 1.00 74.25 89 THR A C 1
ATOM 723 O O . THR A 1 89 ? 29.267 -2.699 -22.518 1.00 74.25 89 THR A O 1
ATOM 726 N N . GLY A 1 90 ? 28.947 -1.037 -23.992 1.00 82.12 90 GLY A N 1
ATOM 727 C CA . GLY A 1 90 ? 28.195 -1.828 -24.975 1.00 82.12 90 GLY A CA 1
ATOM 728 C C . GLY A 1 90 ? 26.844 -2.351 -24.467 1.00 82.12 90 GLY A C 1
ATOM 729 O O . GLY A 1 90 ? 26.132 -3.036 -25.195 1.00 82.12 90 GLY A O 1
ATOM 730 N N . ARG A 1 91 ? 26.463 -2.027 -23.224 1.00 81.50 91 ARG A N 1
ATOM 731 C CA . ARG A 1 91 ? 25.202 -2.437 -22.602 1.00 81.50 91 ARG A CA 1
ATOM 732 C C . ARG A 1 91 ? 24.172 -1.311 -22.677 1.00 81.50 91 ARG A C 1
ATOM 734 O O . ARG A 1 91 ? 24.534 -0.130 -22.595 1.00 81.50 91 ARG A O 1
ATOM 741 N N . PRO A 1 92 ? 22.883 -1.651 -22.808 1.00 84.88 92 PRO A N 1
ATOM 742 C CA . PRO A 1 92 ? 21.838 -0.650 -22.761 1.00 84.88 92 PRO A CA 1
ATOM 743 C C . PRO A 1 92 ? 21.694 -0.099 -21.337 1.00 84.88 92 PRO A C 1
ATOM 745 O O . PRO A 1 92 ? 21.784 -0.838 -20.354 1.00 84.88 92 PRO A O 1
ATOM 748 N N . LEU A 1 93 ? 21.458 1.211 -21.230 1.00 84.88 93 LEU A N 1
ATOM 749 C CA . LEU A 1 93 ? 21.411 1.929 -19.951 1.00 84.88 93 LEU A CA 1
ATOM 750 C C . LEU A 1 93 ? 20.400 1.329 -18.961 1.00 84.88 93 LEU A C 1
ATOM 752 O O . LEU A 1 93 ? 20.684 1.247 -17.765 1.00 84.88 93 LEU A O 1
ATOM 756 N N . TYR A 1 94 ? 19.237 0.897 -19.458 1.00 86.50 94 TYR A N 1
ATOM 757 C CA . TYR A 1 94 ? 18.173 0.354 -18.619 1.00 86.50 94 TYR A CA 1
ATOM 758 C C . TYR A 1 94 ? 18.621 -0.859 -17.799 1.00 86.50 94 TYR A C 1
ATOM 760 O O . TYR A 1 94 ? 18.273 -0.966 -16.625 1.00 86.50 94 TYR A O 1
ATOM 768 N N . LEU A 1 95 ? 19.431 -1.745 -18.386 1.00 86.38 95 LEU A N 1
ATOM 769 C CA . LEU A 1 95 ? 19.817 -3.001 -17.753 1.00 86.38 95 LEU A CA 1
ATOM 770 C C . LEU A 1 95 ? 20.652 -2.751 -16.494 1.00 86.38 95 LEU A C 1
ATOM 772 O O . LEU A 1 95 ? 20.358 -3.315 -15.446 1.00 86.38 95 LEU A O 1
ATOM 776 N N . SER A 1 96 ? 21.613 -1.826 -16.561 1.00 86.38 96 SER A N 1
ATOM 777 C CA . SER A 1 96 ? 22.443 -1.450 -15.409 1.00 86.38 96 SER A CA 1
ATOM 778 C C . SER A 1 96 ? 21.628 -0.827 -14.270 1.00 86.38 96 SER A C 1
ATOM 780 O O . SER A 1 96 ? 21.904 -1.069 -13.094 1.00 86.38 96 SER A O 1
ATOM 782 N N . ILE A 1 97 ? 20.602 -0.037 -14.597 1.00 87.25 97 ILE A N 1
ATOM 783 C CA . ILE A 1 97 ? 19.730 0.595 -13.595 1.00 87.25 97 ILE A CA 1
ATOM 784 C C . ILE A 1 97 ? 18.825 -0.450 -12.928 1.00 87.25 97 ILE A C 1
ATOM 786 O O . ILE A 1 97 ? 18.696 -0.470 -11.705 1.00 87.25 97 ILE A O 1
ATOM 790 N N . LEU A 1 98 ? 18.219 -1.339 -13.716 1.00 88.00 98 LEU A N 1
ATOM 791 C CA . LEU A 1 98 ? 17.350 -2.403 -13.209 1.00 88.00 98 LEU A CA 1
ATOM 792 C C . LEU A 1 98 ? 18.130 -3.411 -12.351 1.00 88.00 98 LEU A C 1
ATOM 794 O O . LEU A 1 98 ? 17.689 -3.737 -11.248 1.00 88.00 98 LEU A O 1
ATOM 798 N N . GLU A 1 99 ? 19.308 -3.844 -12.808 1.00 86.38 99 GLU A N 1
ATOM 799 C CA . GLU A 1 99 ? 20.166 -4.788 -12.080 1.00 86.38 99 GLU A CA 1
ATOM 800 C C . GLU A 1 99 ? 20.677 -4.201 -10.761 1.00 86.38 99 GLU A C 1
ATOM 802 O O . GLU A 1 99 ? 20.573 -4.862 -9.728 1.00 86.38 99 GLU A O 1
ATOM 807 N N . SER A 1 100 ? 21.144 -2.946 -10.759 1.00 86.50 100 SER A N 1
ATOM 808 C CA . SER A 1 100 ? 21.619 -2.283 -9.532 1.00 86.50 100 SER A CA 1
ATOM 809 C C . SER A 1 100 ? 20.522 -2.092 -8.481 1.00 86.50 100 SER A C 1
ATOM 811 O O . SER A 1 100 ? 20.802 -2.093 -7.285 1.00 86.50 100 SER A O 1
ATOM 813 N N . ARG A 1 101 ? 19.259 -1.967 -8.904 1.00 83.25 101 ARG A N 1
ATOM 814 C CA . ARG A 1 101 ? 18.097 -1.888 -8.004 1.00 83.25 101 ARG A CA 1
ATOM 815 C C . ARG A 1 101 ? 17.509 -3.255 -7.641 1.00 83.25 101 ARG A C 1
ATOM 817 O O . ARG A 1 101 ? 16.567 -3.317 -6.853 1.00 83.25 101 ARG A O 1
ATOM 824 N N . GLY A 1 102 ? 18.036 -4.349 -8.195 1.00 85.44 102 GLY A N 1
ATOM 825 C CA . GLY A 1 102 ? 17.504 -5.698 -7.995 1.00 85.44 102 GLY A CA 1
ATOM 826 C C . GLY A 1 102 ? 16.098 -5.905 -8.572 1.00 85.44 102 GLY A C 1
ATOM 827 O O . GLY A 1 102 ? 15.366 -6.771 -8.089 1.00 85.44 102 GLY A O 1
ATOM 828 N N . ILE A 1 103 ? 15.717 -5.105 -9.571 1.00 88.25 103 ILE A N 1
ATOM 829 C CA . ILE A 1 103 ? 14.414 -5.145 -10.240 1.00 88.25 103 ILE A CA 1
ATOM 830 C C . ILE A 1 103 ? 14.490 -6.113 -11.422 1.00 88.25 103 ILE A C 1
ATOM 832 O O . ILE A 1 103 ? 15.490 -6.182 -12.138 1.00 88.25 103 ILE A O 1
ATOM 836 N N . PHE A 1 104 ? 13.420 -6.869 -11.651 1.00 89.00 104 PHE A N 1
ATOM 837 C CA . PHE A 1 104 ? 13.381 -7.812 -12.762 1.00 89.00 104 PHE A CA 1
ATOM 838 C C . PHE A 1 104 ? 13.345 -7.106 -14.123 1.00 89.00 104 PHE A C 1
ATOM 840 O O . PHE A 1 104 ? 12.647 -6.118 -14.314 1.00 89.00 104 PHE A O 1
ATOM 847 N N . THR A 1 105 ? 14.057 -7.661 -15.102 1.00 85.31 105 THR A N 1
ATOM 848 C CA . THR A 1 105 ? 14.236 -7.058 -16.436 1.00 85.31 105 THR A CA 1
ATOM 849 C C . THR A 1 105 ? 13.280 -7.612 -17.494 1.00 85.31 105 THR A C 1
ATOM 851 O O . THR A 1 105 ? 13.179 -7.072 -18.594 1.00 85.31 105 THR A O 1
ATOM 854 N N . ARG A 1 106 ? 12.577 -8.711 -17.195 1.00 88.38 106 ARG A N 1
ATOM 855 C CA . ARG A 1 106 ? 11.760 -9.426 -18.185 1.00 88.38 106 ARG A CA 1
ATOM 856 C C . ARG A 1 106 ? 10.389 -8.769 -18.366 1.00 88.38 106 ARG A C 1
ATOM 858 O O . ARG A 1 106 ? 9.691 -8.508 -17.391 1.00 88.38 106 ARG A O 1
ATOM 865 N N . GLY A 1 107 ? 9.953 -8.607 -19.617 1.00 86.56 107 GLY A N 1
ATOM 866 C CA . GLY A 1 107 ? 8.698 -7.918 -19.956 1.00 86.56 107 GLY A CA 1
ATOM 867 C C . GLY A 1 107 ? 7.420 -8.549 -19.387 1.00 86.56 107 GLY A C 1
ATOM 868 O O . GLY A 1 107 ? 6.454 -7.840 -19.123 1.00 86.56 107 GLY A O 1
ATOM 869 N N . TYR A 1 108 ? 7.395 -9.859 -19.116 1.00 91.06 108 TYR A N 1
ATOM 870 C CA . TYR A 1 108 ? 6.206 -10.502 -18.540 1.00 91.06 108 TYR A CA 1
ATOM 871 C C . TYR A 1 108 ? 5.893 -10.031 -17.109 1.00 91.06 108 TYR A C 1
ATOM 873 O O . TYR A 1 108 ? 4.749 -10.156 -16.673 1.00 91.06 108 TYR A O 1
ATOM 881 N N . TRP A 1 109 ? 6.864 -9.459 -16.386 1.00 91.88 109 TRP A N 1
ATOM 882 C CA . TRP A 1 109 ? 6.646 -8.917 -15.039 1.00 91.88 109 TRP A CA 1
ATOM 883 C C . TRP A 1 109 ? 5.635 -7.775 -15.020 1.00 91.88 109 TRP A C 1
ATOM 885 O O . TRP A 1 109 ? 4.935 -7.602 -14.027 1.00 91.88 109 TRP A O 1
ATOM 895 N N . TYR A 1 110 ? 5.483 -7.063 -16.138 1.00 92.69 110 TYR A N 1
ATOM 896 C CA . TYR A 1 110 ? 4.395 -6.111 -16.325 1.00 92.69 110 TYR A CA 1
ATOM 897 C C . TYR A 1 110 ? 3.020 -6.784 -16.188 1.00 92.69 110 TYR A C 1
ATOM 899 O O . TYR A 1 110 ? 2.166 -6.321 -15.435 1.00 92.69 110 TYR A O 1
ATOM 907 N N . ARG A 1 111 ? 2.822 -7.923 -16.868 1.00 94.12 111 ARG A N 1
ATOM 908 C CA . ARG A 1 111 ? 1.559 -8.681 -16.846 1.00 94.12 111 ARG A CA 1
ATOM 909 C C . ARG A 1 111 ? 1.308 -9.307 -15.476 1.00 94.12 111 ARG A C 1
ATOM 911 O O . ARG A 1 111 ? 0.183 -9.250 -14.989 1.00 94.12 111 ARG A O 1
ATOM 918 N N . ILE A 1 112 ? 2.355 -9.848 -14.845 1.00 94.44 112 ILE A N 1
ATOM 919 C CA . ILE A 1 112 ? 2.278 -10.369 -13.472 1.00 94.44 112 ILE A CA 1
ATOM 920 C C . ILE A 1 112 ? 1.863 -9.257 -12.510 1.00 94.44 112 ILE A C 1
ATOM 922 O O . ILE A 1 112 ? 0.966 -9.468 -11.704 1.00 94.44 112 ILE A O 1
ATOM 926 N N . GLY A 1 113 ? 2.459 -8.068 -12.616 1.00 94.62 113 GLY A N 1
ATOM 927 C CA . GLY A 1 113 ? 2.100 -6.945 -11.757 1.00 94.62 113 GLY A CA 1
ATOM 928 C C . GLY A 1 113 ? 0.655 -6.491 -11.933 1.00 94.62 113 GLY A C 1
ATOM 929 O O . GLY A 1 113 ? -0.017 -6.265 -10.935 1.00 94.62 113 GLY A O 1
ATOM 930 N N . ILE A 1 114 ? 0.138 -6.434 -13.166 1.00 95.69 114 ILE A N 1
ATOM 931 C CA . ILE A 1 114 ? -1.290 -6.155 -13.409 1.00 95.69 114 ILE A CA 1
ATOM 932 C C . ILE A 1 114 ? -2.173 -7.200 -12.722 1.00 95.69 114 ILE A C 1
ATOM 934 O O . ILE A 1 114 ? -3.091 -6.834 -11.988 1.00 95.69 114 ILE A O 1
ATOM 938 N N . GLY A 1 115 ? -1.887 -8.487 -12.942 1.00 96.38 115 GLY A N 1
ATOM 939 C CA . GLY A 1 115 ? -2.649 -9.581 -12.339 1.00 96.38 115 GLY A CA 1
ATOM 940 C C . GLY A 1 115 ? -2.609 -9.534 -10.812 1.00 96.38 115 GLY A C 1
ATOM 941 O O . GLY A 1 115 ? -3.650 -9.632 -10.167 1.00 96.38 115 GLY A O 1
ATOM 942 N N . ALA A 1 116 ? -1.429 -9.288 -10.241 1.00 95.88 116 ALA A N 1
ATOM 943 C CA . ALA A 1 116 ? -1.248 -9.117 -8.808 1.00 95.88 116 ALA A CA 1
ATOM 944 C C . ALA A 1 116 ? -2.061 -7.929 -8.280 1.00 95.88 116 ALA A C 1
ATOM 946 O O . ALA A 1 116 ? -2.776 -8.088 -7.299 1.00 95.88 116 ALA A O 1
ATOM 947 N N . MET A 1 117 ? -2.019 -6.761 -8.934 1.00 96.06 117 MET A N 1
ATOM 948 C CA . MET A 1 117 ? -2.781 -5.592 -8.479 1.00 96.06 117 MET A CA 1
ATOM 949 C C . MET A 1 117 ? -4.280 -5.879 -8.421 1.00 96.06 117 MET A C 1
ATOM 951 O O . MET A 1 117 ? -4.903 -5.598 -7.402 1.00 96.06 117 MET A O 1
ATOM 955 N N . ILE A 1 118 ? -4.839 -6.500 -9.462 1.00 97.06 118 ILE A N 1
ATOM 956 C CA . ILE A 1 118 ? -6.257 -6.885 -9.486 1.00 97.06 118 ILE A CA 1
ATOM 957 C C . ILE A 1 118 ? -6.561 -7.891 -8.369 1.00 97.06 118 ILE A C 1
ATOM 959 O O . ILE A 1 118 ? -7.528 -7.709 -7.628 1.00 97.06 118 ILE A O 1
ATOM 963 N N . ALA A 1 119 ? -5.721 -8.916 -8.208 1.00 97.19 119 ALA A N 1
ATOM 964 C CA . ALA A 1 119 ? -5.891 -9.929 -7.172 1.00 97.19 119 ALA A CA 1
ATOM 965 C C . ALA A 1 119 ? -5.871 -9.319 -5.762 1.00 97.19 119 ALA A C 1
ATOM 967 O O . ALA A 1 119 ? -6.757 -9.613 -4.964 1.00 97.19 119 ALA A O 1
ATOM 968 N N . TYR A 1 120 ? -4.926 -8.422 -5.467 1.00 96.19 120 TYR A N 1
ATOM 969 C CA . TYR A 1 120 ? -4.861 -7.722 -4.183 1.00 96.19 120 TYR A CA 1
ATOM 970 C C . TYR A 1 120 ? -6.040 -6.771 -3.973 1.00 96.19 120 TYR A C 1
ATOM 972 O O . TYR A 1 120 ? -6.560 -6.699 -2.862 1.00 96.19 120 TYR A O 1
ATOM 980 N N . THR A 1 121 ? -6.508 -6.071 -5.014 1.00 96.50 121 THR A N 1
ATOM 981 C CA . THR A 1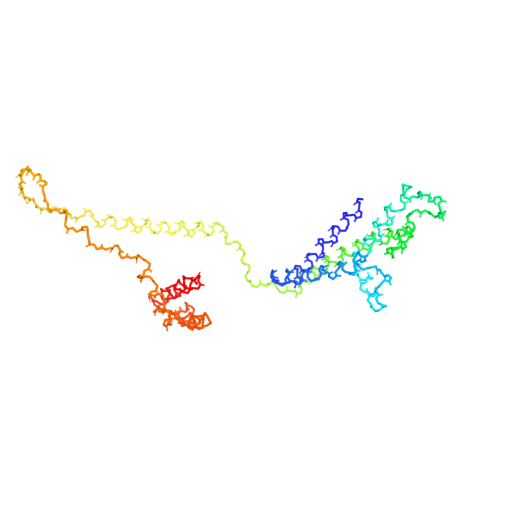 121 ? -7.723 -5.252 -4.915 1.00 96.50 121 THR A CA 1
ATOM 982 C C . THR A 1 121 ? -8.916 -6.107 -4.498 1.00 96.50 121 THR A C 1
ATOM 984 O O . THR A 1 121 ? -9.609 -5.752 -3.544 1.00 96.50 121 THR A O 1
ATOM 987 N N . VAL A 1 122 ? -9.147 -7.241 -5.163 1.00 97.31 122 VAL A N 1
ATOM 988 C CA . VAL A 1 122 ? -10.242 -8.156 -4.807 1.00 97.31 122 VAL A CA 1
ATOM 989 C C . VAL A 1 122 ? -10.038 -8.710 -3.398 1.00 97.31 122 VAL A C 1
ATOM 991 O O . VAL A 1 122 ? -10.946 -8.616 -2.576 1.00 97.31 122 VAL A O 1
ATOM 994 N N . LEU A 1 123 ? -8.837 -9.203 -3.088 1.00 96.25 123 LEU A N 1
ATOM 995 C CA . LEU A 1 123 ? -8.489 -9.761 -1.783 1.00 96.25 123 LEU A CA 1
ATOM 996 C C . LEU A 1 123 ? -8.772 -8.775 -0.646 1.00 96.25 123 LEU A C 1
ATOM 998 O O . LEU A 1 123 ? -9.473 -9.128 0.295 1.00 96.25 123 LEU A O 1
ATOM 1002 N N . PHE A 1 124 ? -8.277 -7.538 -0.724 1.00 95.69 124 PHE A N 1
ATOM 1003 C CA . PHE A 1 124 ? -8.478 -6.561 0.347 1.00 95.69 124 PHE A CA 1
ATOM 1004 C C . PHE A 1 124 ? -9.938 -6.139 0.494 1.00 95.69 124 PHE A C 1
ATOM 1006 O O . PHE A 1 124 ? -10.392 -5.960 1.620 1.00 95.69 124 PHE A O 1
ATOM 1013 N N . ASN A 1 125 ? -10.696 -6.029 -0.600 1.00 94.94 125 ASN A N 1
ATOM 1014 C CA . ASN A 1 125 ? -12.125 -5.722 -0.511 1.00 94.94 125 ASN A CA 1
ATOM 1015 C C . ASN A 1 125 ? -12.929 -6.891 0.087 1.00 94.94 125 ASN A C 1
ATOM 1017 O O . ASN A 1 125 ? -13.808 -6.660 0.918 1.00 94.94 125 ASN A O 1
ATOM 1021 N N . VAL A 1 126 ? -12.603 -8.138 -0.269 1.00 96.06 126 VAL A N 1
ATOM 1022 C CA . VAL A 1 126 ? -13.214 -9.334 0.336 1.00 96.06 126 VAL A CA 1
ATOM 1023 C C . VAL A 1 126 ? -12.865 -9.414 1.819 1.00 96.06 126 VAL A C 1
ATOM 1025 O O . VAL A 1 126 ? -13.763 -9.539 2.643 1.00 96.06 126 VAL A O 1
ATOM 1028 N N . LEU A 1 127 ? -11.590 -9.266 2.182 1.00 94.69 127 LEU A N 1
ATOM 1029 C CA . LEU A 1 127 ? -11.157 -9.269 3.579 1.00 94.69 127 LEU A CA 1
ATOM 1030 C C . LEU A 1 127 ? -11.787 -8.128 4.377 1.00 94.69 127 LEU A C 1
ATOM 1032 O O . LEU A 1 127 ? -12.162 -8.340 5.523 1.00 94.69 127 LEU A O 1
ATOM 1036 N N . ALA A 1 128 ? -11.938 -6.938 3.791 1.00 92.69 128 ALA A N 1
ATOM 1037 C CA . ALA A 1 128 ? -12.602 -5.820 4.454 1.00 92.69 128 ALA A CA 1
ATOM 1038 C C . ALA A 1 128 ? -14.081 -6.138 4.706 1.00 92.69 128 ALA A C 1
ATOM 1040 O O . ALA A 1 128 ? -14.586 -5.892 5.796 1.00 92.69 128 ALA A O 1
ATOM 1041 N N . THR A 1 129 ? -14.754 -6.746 3.727 1.00 93.00 129 THR A N 1
ATOM 1042 C CA . THR A 1 129 ? -16.148 -7.186 3.865 1.00 93.00 129 THR A CA 1
ATOM 1043 C C . THR A 1 129 ? -16.280 -8.266 4.939 1.00 93.00 129 THR A C 1
ATOM 1045 O O . THR A 1 129 ? -17.129 -8.154 5.817 1.00 93.00 129 THR A O 1
ATOM 1048 N N . LEU A 1 130 ? -15.400 -9.270 4.934 1.00 93.38 130 LEU A N 1
ATOM 1049 C CA . LEU A 1 130 ? -15.372 -10.325 5.948 1.00 93.38 130 LEU A CA 1
ATOM 1050 C C . LEU A 1 130 ? -15.047 -9.774 7.337 1.00 93.38 130 LEU A C 1
ATOM 1052 O O . LEU A 1 130 ? -15.656 -10.208 8.312 1.00 93.38 130 LEU A O 1
ATOM 1056 N N . ALA A 1 131 ? -14.130 -8.811 7.436 1.00 90.62 131 ALA A N 1
ATOM 1057 C CA . ALA A 1 131 ? -13.827 -8.128 8.684 1.00 90.62 131 ALA A CA 1
ATOM 1058 C C . ALA A 1 131 ? -15.078 -7.420 9.209 1.00 90.62 131 ALA A C 1
ATOM 1060 O O . ALA A 1 131 ? -15.450 -7.636 10.352 1.00 90.62 131 ALA A O 1
ATOM 1061 N N . LEU A 1 132 ? -15.792 -6.664 8.377 1.00 86.50 132 LEU A N 1
ATOM 1062 C CA . LEU A 1 132 ? -17.043 -6.023 8.794 1.00 86.50 132 LEU A CA 1
ATOM 1063 C C . LEU A 1 132 ? -18.153 -7.030 9.133 1.00 86.50 132 LEU A C 1
ATOM 1065 O O . LEU A 1 132 ? -18.963 -6.757 10.010 1.00 86.50 132 LEU A O 1
ATOM 1069 N N . GLN A 1 133 ? -18.187 -8.190 8.475 1.00 89.44 133 GLN A N 1
ATOM 1070 C CA . GLN A 1 133 ? -19.172 -9.237 8.749 1.00 89.44 133 GLN A CA 1
ATOM 1071 C C . GLN A 1 133 ? -18.921 -9.956 10.085 1.00 89.44 133 GLN A C 1
ATOM 1073 O O . GLN A 1 133 ? -19.872 -10.324 10.767 1.00 89.44 133 GLN A O 1
ATOM 1078 N N . HIS A 1 134 ? -17.657 -10.178 10.457 1.00 87.69 134 HIS A N 1
ATOM 1079 C CA . HIS A 1 134 ? -17.293 -10.914 11.675 1.00 87.69 134 HIS A CA 1
ATOM 1080 C C . HIS A 1 134 ? -17.010 -10.002 12.875 1.00 87.69 134 HIS A C 1
ATOM 1082 O O . HIS A 1 134 ? -16.956 -10.473 14.012 1.00 87.69 134 HIS A O 1
ATOM 1088 N N . LEU A 1 135 ? -16.792 -8.705 12.651 1.00 82.44 135 LEU A N 1
ATOM 1089 C CA . LEU A 1 135 ? -16.569 -7.731 13.711 1.00 82.44 135 LEU A CA 1
ATOM 1090 C C . LEU A 1 135 ? -17.893 -7.066 14.084 1.00 82.44 135 LEU A C 1
ATOM 1092 O O . LEU A 1 135 ? -18.540 -6.435 13.256 1.00 82.44 135 LEU A O 1
ATOM 1096 N N . ASN A 1 136 ? -18.276 -7.174 15.356 1.00 71.75 136 ASN A N 1
ATOM 1097 C CA . ASN A 1 136 ? -19.481 -6.518 15.854 1.00 71.75 136 ASN A CA 1
ATOM 1098 C C . ASN A 1 136 ? -19.379 -4.990 15.675 1.00 71.75 136 ASN A C 1
ATOM 1100 O O . ASN A 1 136 ? -18.325 -4.415 15.978 1.00 71.75 136 ASN A O 1
ATOM 1104 N N . PRO A 1 137 ? -20.460 -4.313 15.238 1.00 64.12 137 PRO A N 1
ATOM 1105 C CA . PRO A 1 137 ? -20.491 -2.858 15.171 1.00 64.12 137 PRO A CA 1
ATOM 1106 C C . PRO A 1 137 ? -20.228 -2.300 16.572 1.00 64.12 137 PRO A C 1
ATOM 1108 O O . PRO A 1 137 ? -20.899 -2.676 17.534 1.00 64.12 137 PRO A O 1
ATOM 1111 N N . MET A 1 138 ? -19.220 -1.439 16.720 1.00 55.03 138 MET A N 1
ATOM 1112 C CA . MET A 1 138 ? -18.944 -0.853 18.029 1.00 55.03 138 MET A CA 1
ATOM 1113 C C . MET A 1 138 ? -20.059 0.103 18.439 1.00 55.03 138 MET A C 1
ATOM 1115 O O . MET A 1 138 ? -20.711 0.733 17.608 1.00 55.03 138 MET A O 1
ATOM 1119 N N . GLY A 1 139 ? -20.272 0.135 19.754 1.00 55.38 139 GLY A N 1
ATOM 1120 C CA . GLY A 1 139 ? -21.413 0.719 20.441 1.00 55.38 139 GLY A CA 1
ATOM 1121 C C . GLY A 1 139 ? -21.787 2.137 20.018 1.00 55.38 139 GLY A C 1
ATOM 1122 O O . GLY A 1 139 ? -20.931 2.967 19.735 1.00 55.38 139 GLY A O 1
ATOM 1123 N N . LYS A 1 140 ? -23.112 2.345 20.049 1.00 49.12 140 LYS A N 1
ATOM 1124 C CA . LYS A 1 140 ? -23.900 3.509 19.633 1.00 49.12 140 LYS A CA 1
ATOM 1125 C C . LYS A 1 140 ? -23.409 4.104 18.321 1.00 49.12 140 LYS A C 1
ATOM 1127 O O . LYS A 1 140 ? -22.473 4.893 18.281 1.00 49.12 140 LYS A O 1
ATOM 1132 N N . GLN A 1 141 ? -24.182 3.830 17.270 1.00 42.00 141 GLN A N 1
ATOM 1133 C CA . GLN A 1 141 ? -24.366 4.807 16.213 1.00 42.00 141 GLN A CA 1
ATOM 1134 C C . GLN A 1 141 ? -24.725 6.131 16.897 1.00 42.00 141 GLN A C 1
ATOM 1136 O O . GLN A 1 141 ? -25.888 6.410 17.175 1.00 42.00 141 GLN A O 1
ATOM 1141 N N . GLN A 1 142 ? -23.737 6.983 17.151 1.00 45.81 142 GLN A N 1
ATOM 1142 C CA . GLN A 1 142 ? -23.937 8.407 16.979 1.00 45.81 142 GLN A CA 1
ATOM 1143 C C . GLN A 1 142 ? -24.149 8.586 15.477 1.00 45.81 142 GLN A C 1
ATOM 1145 O O . GLN A 1 142 ? -23.310 9.098 14.745 1.00 45.81 142 GLN A O 1
ATOM 1150 N N . ALA A 1 143 ? -25.315 8.104 15.022 1.00 43.31 143 ALA A N 1
ATOM 1151 C CA . ALA A 1 143 ? -26.092 8.822 14.054 1.00 43.31 143 ALA A CA 1
ATOM 1152 C C . ALA A 1 143 ? -26.033 10.248 14.569 1.00 43.31 143 ALA A C 1
ATOM 1154 O O . ALA A 1 143 ? -26.430 10.513 15.708 1.00 43.31 143 ALA A O 1
ATOM 1155 N N . ILE A 1 144 ? -25.363 11.089 13.786 1.00 48.09 144 ILE A N 1
ATOM 1156 C CA . ILE A 1 144 ? -25.559 12.527 13.735 1.00 48.09 144 ILE A CA 1
ATOM 1157 C C . ILE A 1 144 ? -26.913 12.783 14.384 1.00 48.09 144 ILE A C 1
ATOM 1159 O O . ILE A 1 144 ? -27.921 12.360 13.818 1.00 48.09 144 ILE A O 1
ATOM 1163 N N . VAL A 1 145 ? -26.935 13.294 15.623 1.00 49.84 145 VAL A N 1
ATOM 1164 C CA . VAL A 1 145 ? -28.197 13.687 16.250 1.00 49.84 145 VAL A CA 1
ATOM 1165 C C . VAL A 1 145 ? -28.786 14.625 15.221 1.00 49.84 145 VAL A C 1
ATOM 1167 O O . VAL A 1 145 ? -28.183 15.669 14.967 1.00 49.84 145 VAL A O 1
ATOM 1170 N N . ALA A 1 146 ? -29.823 14.160 14.516 1.00 52.12 146 ALA A N 1
ATOM 1171 C CA . ALA A 1 146 ? -30.306 14.821 13.324 1.00 52.12 146 ALA A CA 1
ATOM 1172 C C . ALA A 1 146 ? -30.515 16.271 13.724 1.00 52.12 146 ALA A C 1
ATOM 1174 O O . ALA A 1 146 ? -31.097 16.542 14.782 1.00 52.12 146 ALA A O 1
ATOM 1175 N N . GLU A 1 147 ? -29.970 17.193 12.940 1.00 59.41 147 GLU A N 1
ATOM 1176 C CA . GLU A 1 147 ? -30.086 18.625 13.205 1.00 59.41 147 GLU A CA 1
ATOM 1177 C C . GLU A 1 147 ? -31.558 19.001 13.475 1.00 59.41 147 GLU A C 1
ATOM 1179 O O . GLU A 1 147 ? -31.840 19.890 14.271 1.00 59.41 147 GLU A O 1
ATOM 1184 N N . GLU A 1 148 ? -32.488 18.220 12.913 1.00 57.03 148 GLU A N 1
ATOM 1185 C CA . GLU A 1 148 ? -33.925 18.189 13.186 1.00 57.03 148 GLU A CA 1
ATOM 1186 C C . GLU A 1 148 ? -34.294 17.885 14.650 1.00 57.03 148 GLU A C 1
ATOM 1188 O O . GLU A 1 148 ? -34.977 18.697 15.259 1.00 57.03 148 GLU A O 1
ATOM 1193 N N . THR A 1 149 ? -33.799 16.809 15.279 1.00 58.16 149 THR A N 1
ATOM 1194 C CA . THR A 1 149 ? -34.045 16.536 16.716 1.00 58.16 149 THR A CA 1
ATOM 1195 C C . THR A 1 149 ? -33.455 17.599 17.647 1.00 58.16 149 THR A C 1
ATOM 1197 O O . THR A 1 149 ? -34.009 17.860 18.718 1.00 58.16 149 THR A O 1
ATOM 1200 N N . VAL A 1 150 ? -32.342 18.240 17.266 1.00 65.56 150 VAL A N 1
ATOM 1201 C CA . VAL A 1 150 ? -31.789 19.374 18.028 1.00 65.56 150 VAL A CA 1
ATOM 1202 C C . VAL A 1 150 ? -32.656 20.618 17.835 1.00 65.56 150 VAL A C 1
ATOM 1204 O O . VAL A 1 150 ? -32.991 21.262 18.827 1.00 65.56 150 VAL A O 1
ATOM 1207 N N . LYS A 1 151 ? -33.079 20.928 16.601 1.00 67.56 151 LYS A N 1
ATOM 1208 C CA . LYS A 1 151 ? -33.990 22.044 16.295 1.00 67.56 151 LYS A CA 1
ATOM 1209 C C . LYS A 1 151 ? -35.339 21.882 16.989 1.00 67.56 151 LYS A C 1
ATOM 1211 O O . LYS A 1 151 ? -35.755 22.806 17.678 1.00 67.56 151 LYS A O 1
ATOM 1216 N N . GLU A 1 152 ? -35.941 20.698 16.943 1.00 69.25 152 GLU A N 1
ATOM 1217 C CA . GLU A 1 152 ? -37.210 20.386 17.611 1.00 69.25 152 GLU A CA 1
ATOM 1218 C C . GLU A 1 152 ? -37.098 20.547 19.137 1.00 69.25 152 GLU A C 1
ATOM 1220 O O . GLU A 1 152 ? -37.960 21.145 19.787 1.00 69.25 152 GLU A O 1
ATOM 1225 N N . LYS A 1 153 ? -35.988 20.093 19.734 1.00 70.12 153 LYS A N 1
ATOM 1226 C CA . LYS A 1 153 ? -35.751 20.228 21.178 1.00 70.12 153 LYS A CA 1
ATOM 1227 C C . LYS A 1 153 ? -35.450 21.673 21.595 1.00 70.12 153 LYS A C 1
ATOM 1229 O O . LYS A 1 153 ? -35.842 22.085 22.691 1.00 70.12 153 LYS A O 1
ATOM 1234 N N . VAL A 1 154 ? -34.777 22.449 20.743 1.00 69.69 154 VAL A N 1
ATOM 1235 C CA . VAL A 1 154 ? -34.492 23.878 20.959 1.00 69.69 154 VAL A CA 1
ATOM 1236 C C . VAL A 1 154 ? -35.762 24.720 20.794 1.00 69.69 154 VAL A C 1
ATOM 1238 O O . VAL A 1 154 ? -36.035 25.567 21.648 1.00 69.69 154 VAL A O 1
ATOM 1241 N N . GLU A 1 155 ? -36.594 24.449 19.787 1.00 71.25 155 GLU A N 1
ATOM 1242 C CA . GLU A 1 155 ? -37.895 25.102 19.599 1.00 71.25 155 GLU A CA 1
ATOM 1243 C C . GLU A 1 155 ? -38.888 24.736 20.701 1.00 71.25 155 GLU A C 1
ATOM 1245 O O . GLU A 1 155 ? -39.517 25.630 21.272 1.00 71.25 155 GLU A O 1
ATOM 1250 N N . GLY A 1 156 ? -38.966 23.463 21.097 1.00 71.19 156 GLY A N 1
ATOM 1251 C CA . GLY A 1 156 ? -39.799 23.021 22.216 1.00 71.19 156 GLY A CA 1
ATOM 1252 C C . GLY A 1 156 ? -39.411 23.696 23.538 1.00 71.19 156 GLY A C 1
ATOM 1253 O O . GLY A 1 156 ? -40.275 24.125 24.313 1.00 71.19 156 GLY A O 1
ATOM 1254 N N . ARG A 1 157 ? -38.106 23.886 23.782 1.00 69.50 157 ARG A N 1
ATOM 1255 C CA . ARG A 1 157 ? -37.596 24.590 24.971 1.00 69.50 157 ARG A CA 1
ATOM 1256 C C . ARG A 1 157 ? -37.812 26.105 24.890 1.00 69.50 157 ARG A C 1
ATOM 1258 O O . ARG A 1 157 ? -38.149 26.718 25.906 1.00 69.50 157 ARG A O 1
ATOM 1265 N N . SER A 1 158 ? -37.699 26.701 23.703 1.00 68.25 158 SER A N 1
ATOM 1266 C CA . SER A 1 158 ? -37.999 28.119 23.454 1.00 68.25 158 SER A CA 1
ATOM 1267 C C . SER A 1 158 ? -39.490 28.427 23.646 1.00 68.25 158 SER A C 1
ATOM 1269 O O . SER A 1 158 ? -39.843 29.370 24.359 1.00 68.25 158 SER A O 1
ATOM 1271 N N . MET A 1 159 ? -40.378 27.567 23.138 1.00 60.78 159 MET A N 1
ATOM 1272 C CA . MET A 1 159 ? -41.828 27.672 23.329 1.00 60.78 159 MET A CA 1
ATOM 1273 C C . MET A 1 159 ? -42.240 27.488 24.789 1.00 60.78 159 MET A C 1
ATOM 1275 O O . MET A 1 159 ? -43.043 28.271 25.292 1.00 60.78 159 MET A O 1
ATOM 1279 N N . SER A 1 160 ? -41.652 26.529 25.510 1.00 67.25 160 SER A N 1
ATOM 1280 C CA . SER A 1 160 ? -41.888 26.361 26.953 1.00 67.25 160 SER A CA 1
ATOM 1281 C C . SER A 1 160 ? -41.450 27.595 27.758 1.00 67.25 160 SER A C 1
ATOM 1283 O O . SER A 1 160 ? -42.187 28.091 28.615 1.00 67.25 160 SER A O 1
ATOM 1285 N N . THR A 1 161 ? -40.297 28.176 27.412 1.00 65.00 161 THR A N 1
ATOM 1286 C CA . THR A 1 161 ? -39.769 29.389 28.061 1.00 65.00 161 THR A CA 1
ATOM 1287 C C . THR A 1 161 ? -40.619 30.624 27.740 1.00 65.00 161 THR A C 1
ATOM 1289 O O . THR A 1 161 ? -40.883 31.442 28.623 1.00 65.00 161 THR A O 1
ATOM 1292 N N . LYS A 1 162 ? -41.114 30.745 26.500 1.00 66.19 162 LYS A N 1
ATOM 1293 C CA . LYS A 1 162 ? -42.018 31.821 26.064 1.00 66.19 162 LYS A CA 1
ATOM 1294 C C . LYS A 1 162 ? -43.396 31.712 26.721 1.00 66.19 162 LYS A C 1
ATOM 1296 O O . LYS A 1 162 ? -43.928 32.717 27.185 1.00 66.19 162 LYS A O 1
ATOM 1301 N N . ARG A 1 163 ? -43.928 30.495 26.844 1.00 60.28 163 ARG A N 1
ATOM 1302 C CA . ARG A 1 163 ? -45.212 30.202 27.496 1.00 60.28 163 ARG A CA 1
ATOM 1303 C C . ARG A 1 163 ? -45.157 30.469 29.006 1.00 60.28 163 ARG A C 1
ATOM 1305 O O . ARG A 1 163 ? -46.080 31.072 29.543 1.00 60.28 163 ARG A O 1
ATOM 1312 N N . LYS A 1 164 ? -44.033 30.149 29.661 1.00 59.56 164 LYS A N 1
ATOM 1313 C CA . LYS A 1 164 ? -43.764 30.510 31.066 1.00 59.56 164 LYS A CA 1
ATOM 1314 C C . LYS A 1 164 ? -43.567 32.021 31.262 1.00 59.56 164 LYS A C 1
ATOM 1316 O O . LYS A 1 164 ? -44.002 32.571 32.265 1.00 59.56 164 LYS A O 1
ATOM 1321 N N . ARG A 1 165 ? -42.956 32.721 30.297 1.00 56.53 165 ARG A N 1
ATOM 1322 C CA . ARG A 1 165 ? -42.847 34.193 30.315 1.00 56.53 165 ARG A CA 1
ATOM 1323 C C . ARG A 1 165 ? -44.192 34.896 30.114 1.00 56.53 165 ARG A C 1
ATOM 1325 O O . ARG A 1 165 ? -44.410 35.926 30.743 1.00 56.53 165 ARG A O 1
ATOM 1332 N N . MET A 1 166 ? -45.081 34.353 29.281 1.00 54.22 166 MET A N 1
ATOM 1333 C CA . MET A 1 166 ? -46.444 34.877 29.115 1.00 54.22 166 MET A CA 1
ATOM 1334 C C . MET A 1 166 ? -47.277 34.700 30.387 1.00 54.22 166 MET A C 1
ATOM 1336 O O . MET A 1 166 ? -47.862 35.673 30.845 1.00 54.22 166 MET A O 1
ATOM 1340 N N . SER A 1 167 ? -47.239 33.527 31.033 1.00 56.75 167 SER A N 1
ATOM 1341 C CA . SER A 1 167 ? -48.010 33.304 32.268 1.00 56.75 167 SER A CA 1
ATOM 1342 C C . SER A 1 167 ? -47.550 34.169 33.449 1.00 56.75 167 SER A C 1
ATOM 1344 O O . SER A 1 167 ? -48.341 34.467 34.335 1.00 56.75 167 SER A O 1
ATOM 1346 N N . VAL A 1 168 ? -46.275 34.571 33.487 1.00 58.38 168 VAL A N 1
ATOM 1347 C CA . VAL A 1 168 ? -45.737 35.470 34.528 1.00 58.38 168 VAL A CA 1
ATOM 1348 C C . VAL A 1 168 ? -46.120 36.932 34.268 1.00 58.38 168 VAL A C 1
ATOM 1350 O O . VAL A 1 168 ? -46.273 37.706 35.209 1.00 58.38 168 VAL A O 1
ATOM 1353 N N . ARG A 1 169 ? -46.299 37.321 33.001 1.00 53.78 169 ARG A N 1
ATOM 1354 C CA . ARG A 1 169 ? -46.603 38.705 32.615 1.00 53.78 169 ARG A CA 1
ATOM 1355 C C . ARG A 1 169 ? -48.065 39.086 32.872 1.00 53.78 169 ARG A C 1
ATOM 1357 O O . ARG A 1 169 ? -48.313 40.228 33.246 1.00 53.78 169 ARG A O 1
ATOM 1364 N N . ASP A 1 170 ? -48.988 38.130 32.789 1.00 53.84 170 ASP A N 1
ATOM 1365 C CA . ASP A 1 170 ? -50.407 38.342 33.123 1.00 53.84 170 ASP A CA 1
ATOM 1366 C C . ASP A 1 170 ? -50.665 38.416 34.643 1.00 53.84 170 ASP A C 1
ATOM 1368 O O . ASP A 1 170 ? -51.709 38.890 35.080 1.00 53.84 170 ASP A O 1
ATOM 1372 N N . GLY A 1 171 ? -49.693 38.014 35.473 1.00 52.47 171 GLY A N 1
ATOM 1373 C CA . GLY A 1 171 ? -49.772 38.123 36.934 1.00 52.47 171 GLY A CA 1
ATOM 1374 C C . GLY A 1 171 ? -49.361 39.485 37.510 1.00 52.47 171 GLY A C 1
ATOM 1375 O O . GLY A 1 171 ? -49.583 39.728 38.694 1.00 52.47 171 GLY A O 1
ATOM 1376 N N . LEU A 1 172 ? -48.758 40.379 36.711 1.00 55.34 172 LEU A N 1
ATOM 1377 C CA . LEU A 1 172 ? -48.170 41.637 37.204 1.00 55.34 172 LEU A CA 1
ATOM 1378 C C . LEU A 1 172 ? -48.966 42.911 36.866 1.00 55.34 172 LEU A C 1
ATOM 1380 O O . LEU A 1 172 ? -48.548 43.997 37.262 1.00 55.34 172 LEU A O 1
ATOM 1384 N N . SER A 1 173 ? -50.110 42.824 36.178 1.00 46.50 173 SER A N 1
ATOM 1385 C CA . SER A 1 173 ? -50.882 44.009 35.756 1.00 46.50 173 SER A CA 1
ATOM 1386 C C . SER A 1 173 ? -51.957 44.481 36.746 1.00 46.50 173 SER A C 1
ATOM 1388 O O . SER A 1 173 ? -52.734 45.370 36.410 1.00 46.50 173 SER A O 1
ATOM 1390 N N . SER A 1 174 ? -52.011 43.939 37.967 1.00 48.75 174 SER A N 1
ATOM 1391 C CA . SER A 1 174 ? -53.000 44.334 38.984 1.00 48.75 174 SER A CA 1
ATOM 1392 C C . SER A 1 174 ? -52.350 44.788 40.290 1.00 48.75 174 SER A C 1
ATOM 1394 O O . SER A 1 174 ? -52.568 44.197 41.347 1.00 48.75 174 SER A O 1
ATOM 1396 N N . ARG A 1 175 ? -51.542 45.852 40.245 1.00 43.66 175 ARG A N 1
ATOM 1397 C CA . ARG A 1 175 ? -51.253 46.656 41.443 1.00 43.66 175 ARG A CA 1
ATOM 1398 C C . ARG A 1 175 ? -50.721 48.029 41.046 1.00 43.66 175 ARG A C 1
ATOM 1400 O O . ARG A 1 175 ? -49.528 48.188 40.821 1.00 43.66 175 ARG A O 1
ATOM 1407 N N . ASN A 1 176 ? -51.611 49.016 40.939 1.00 41.50 176 ASN A N 1
ATOM 1408 C CA . ASN A 1 176 ? -51.219 50.400 40.693 1.00 41.50 176 ASN A CA 1
ATOM 1409 C C . ASN A 1 176 ? -51.525 51.292 41.905 1.00 41.50 176 ASN A C 1
ATOM 1411 O O . ASN A 1 176 ? -52.648 51.291 42.403 1.00 41.50 176 ASN A O 1
ATOM 1415 N N . GLY A 1 177 ? -50.520 52.088 42.288 1.00 34.03 177 GLY A N 1
ATOM 1416 C CA . GLY A 1 177 ? -50.659 53.440 42.839 1.00 34.03 177 GLY A CA 1
ATOM 1417 C C . GLY A 1 177 ? -50.732 53.607 44.363 1.00 34.03 177 GLY A C 1
ATOM 1418 O O . GLY A 1 177 ? -51.684 53.157 44.991 1.00 34.03 177 GLY A O 1
ATOM 1419 N N . HIS A 1 178 ? -49.797 54.378 44.936 1.00 35.91 178 HIS A N 1
ATOM 1420 C CA . HIS A 1 178 ? -49.954 55.815 45.269 1.00 35.91 178 HIS A CA 1
ATOM 1421 C C . HIS A 1 178 ? -48.951 56.228 46.367 1.00 35.91 178 HIS A C 1
ATOM 1423 O O . HIS A 1 178 ? -48.980 55.680 47.461 1.00 35.91 178 HIS A O 1
ATOM 1429 N N . SER A 1 179 ? -48.107 57.232 46.106 1.00 34.78 179 SER A N 1
ATOM 1430 C CA . SER A 1 179 ? -48.082 58.497 46.865 1.00 34.78 179 SER A CA 1
ATOM 1431 C C . SER A 1 179 ? -46.865 59.341 46.478 1.00 34.78 179 SER A C 1
ATOM 1433 O O . SER A 1 179 ? -45.734 58.870 46.425 1.00 34.78 179 SER A O 1
ATOM 1435 N N . ALA A 1 180 ? -47.150 60.608 46.204 1.00 38.72 180 ALA A N 1
ATOM 1436 C CA . ALA A 1 180 ? -46.229 61.670 45.838 1.00 38.72 180 ALA A CA 1
ATOM 1437 C C . ALA A 1 180 ? -45.538 62.315 47.057 1.00 38.72 180 ALA A C 1
ATOM 1439 O O . ALA A 1 180 ? -45.927 62.039 48.196 1.00 38.72 180 ALA A O 1
ATOM 1440 N N . ARG A 1 181 ? -44.648 63.283 46.741 1.00 34.81 181 ARG A N 1
ATOM 1441 C CA . ARG A 1 181 ? -44.309 64.550 47.454 1.00 34.81 181 ARG A CA 1
ATOM 1442 C C . ARG A 1 181 ? -42.830 64.626 47.890 1.00 34.81 181 ARG A C 1
ATOM 1444 O O . ARG A 1 181 ? -42.348 63.666 48.463 1.00 34.81 181 ARG A O 1
ATOM 1451 N N . ASN A 1 182 ? -42.051 65.712 47.788 1.00 35.94 182 ASN A N 1
ATOM 1452 C CA . ASN A 1 182 ? -41.971 66.973 47.014 1.00 35.94 182 ASN A CA 1
ATOM 1453 C C . ASN A 1 182 ? -40.679 67.709 47.497 1.00 35.94 182 ASN A C 1
ATOM 1455 O O . ASN A 1 182 ? -40.347 67.563 48.670 1.00 35.94 182 ASN A O 1
ATOM 1459 N N . GLY A 1 183 ? -40.053 68.563 46.666 1.00 30.66 183 GLY A N 1
ATOM 1460 C CA . GLY A 1 183 ? -39.042 69.593 47.039 1.00 30.66 183 GLY A CA 1
ATOM 1461 C C . GLY A 1 183 ? -37.587 69.098 47.192 1.00 30.66 183 GLY A C 1
ATOM 1462 O O . GLY A 1 183 ? -37.380 68.011 47.697 1.00 30.66 183 GLY A O 1
ATOM 1463 N N . HIS A 1 184 ? -36.512 69.793 46.790 1.00 33.53 184 HIS A N 1
ATOM 1464 C CA . HIS A 1 184 ? -36.251 71.235 46.704 1.00 33.53 184 HIS A CA 1
ATOM 1465 C C . HIS A 1 184 ? -35.100 71.559 45.707 1.00 33.53 184 HIS A C 1
ATOM 1467 O O . HIS A 1 184 ? -34.151 70.795 45.567 1.00 33.53 184 HIS A O 1
ATOM 1473 N N . ARG A 1 185 ? -35.211 72.730 45.060 1.00 36.56 185 ARG A N 1
ATOM 1474 C CA . ARG A 1 185 ? -34.232 73.524 44.262 1.00 36.56 185 ARG A CA 1
ATOM 1475 C C . ARG A 1 185 ? -33.156 74.109 45.226 1.00 36.56 185 ARG A C 1
ATOM 1477 O O . ARG A 1 185 ? -33.531 74.333 46.371 1.00 36.56 185 ARG A O 1
ATOM 1484 N N . VAL A 1 186 ? -31.879 74.407 44.926 1.00 37.81 186 VAL A N 1
ATOM 1485 C CA . VAL A 1 186 ? -31.269 75.331 43.934 1.00 37.81 186 VAL A CA 1
ATOM 1486 C C . VAL A 1 186 ? -29.722 75.164 43.949 1.00 37.81 186 VAL A C 1
ATOM 1488 O O . VAL A 1 186 ? -29.145 74.879 44.990 1.00 37.81 186 VAL A O 1
ATOM 1491 N N . GLU A 1 187 ? -29.120 75.372 42.775 1.00 36.47 187 GLU A N 1
ATOM 1492 C CA . GLU A 1 187 ? -27.762 75.807 42.363 1.00 36.47 187 GLU A CA 1
ATOM 1493 C C . GLU A 1 187 ? -26.681 76.237 43.388 1.00 36.47 187 GLU A C 1
ATOM 1495 O O . GLU A 1 187 ? -26.951 76.983 44.323 1.00 36.47 187 GLU A O 1
ATOM 1500 N N . GLY A 1 188 ? -25.410 75.961 43.033 1.00 30.58 188 GLY A N 1
ATOM 1501 C CA . GLY A 1 188 ? -24.309 76.932 43.181 1.00 30.58 188 GLY A CA 1
ATOM 1502 C C . GLY A 1 188 ? -23.012 76.456 43.861 1.00 30.58 188 GLY A C 1
ATOM 1503 O O . GLY A 1 188 ? -23.037 76.036 45.005 1.00 30.58 188 GLY A O 1
ATOM 1504 N N . MET A 1 189 ? -21.886 76.676 43.161 1.00 34.88 189 MET A N 1
ATOM 1505 C CA . MET A 1 189 ? -20.481 76.784 43.629 1.00 34.88 189 MET A CA 1
ATOM 1506 C C . MET A 1 189 ? -19.615 75.520 43.855 1.00 34.88 189 MET A C 1
ATOM 1508 O O . MET A 1 189 ? -19.643 74.871 44.887 1.00 34.88 189 MET A O 1
ATOM 1512 N N . GLN A 1 190 ? -18.794 75.259 42.826 1.00 33.25 190 GLN A N 1
ATOM 1513 C CA . GLN A 1 190 ? -17.316 75.199 42.804 1.00 33.25 190 GLN A CA 1
ATOM 1514 C C . GLN A 1 190 ? -16.502 74.420 43.857 1.00 33.25 190 GLN A C 1
ATOM 1516 O O . GLN A 1 190 ? -16.562 74.676 45.048 1.00 33.25 190 GLN A O 1
ATOM 1521 N N . MET A 1 191 ? -15.615 73.584 43.289 1.00 41.28 191 MET A N 1
ATOM 1522 C CA . MET A 1 191 ? -14.202 73.357 43.635 1.00 41.28 191 MET A CA 1
ATOM 1523 C C . MET A 1 191 ? -13.756 73.720 45.055 1.00 41.28 191 MET A C 1
ATOM 1525 O O . MET A 1 191 ? -13.414 74.861 45.317 1.00 41.28 191 MET A O 1
ATOM 1529 N N . GLU A 1 192 ? -13.577 72.705 45.889 1.00 43.72 192 GLU A N 1
ATOM 1530 C CA . GLU A 1 192 ? -12.283 72.258 46.417 1.00 43.72 192 GLU A CA 1
ATOM 1531 C C . GLU A 1 192 ? -12.543 70.983 47.228 1.00 43.72 192 GLU A C 1
ATOM 1533 O O . GLU A 1 192 ? -13.678 70.702 47.586 1.00 43.72 192 GLU A O 1
ATOM 1538 N N . GLU A 1 193 ? -11.505 70.192 47.493 1.00 39.56 193 GLU A N 1
ATOM 1539 C CA . GLU A 1 193 ? -11.561 69.086 48.461 1.00 39.56 193 GLU A CA 1
ATOM 1540 C C . GLU A 1 193 ? -12.104 67.728 47.980 1.00 39.56 193 GLU A C 1
ATOM 1542 O O . GLU A 1 193 ? -12.945 67.138 48.630 1.00 39.56 193 GLU A O 1
ATOM 1547 N N . LEU A 1 194 ? -11.527 67.143 46.922 1.00 36.69 194 LEU A N 1
ATOM 1548 C CA . LEU A 1 194 ? -11.157 65.707 46.945 1.00 36.69 194 LEU A CA 1
ATOM 1549 C C . LEU A 1 194 ? -9.880 65.416 46.125 1.00 36.69 194 LEU A C 1
ATOM 1551 O O . LEU A 1 194 ? -9.640 64.303 45.665 1.00 36.69 194 LEU A O 1
ATOM 1555 N N . SER A 1 195 ? -8.962 66.384 46.054 1.00 39.91 195 SER A N 1
ATOM 1556 C CA . SER A 1 195 ? -7.533 66.179 45.757 1.00 39.91 195 SER A CA 1
ATOM 1557 C C . SER A 1 195 ? -6.784 65.490 46.919 1.00 39.91 195 SER A C 1
ATOM 1559 O O . SER A 1 195 ? -5.597 65.717 47.139 1.00 39.91 195 SER A O 1
ATOM 1561 N N . ARG A 1 196 ? -7.465 64.627 47.685 1.00 43.00 196 ARG A N 1
ATOM 1562 C CA . ARG A 1 196 ? -6.924 63.974 48.886 1.00 43.00 196 ARG A CA 1
ATOM 1563 C C . ARG A 1 196 ? -7.181 62.474 48.970 1.00 43.00 196 ARG A C 1
ATOM 1565 O O . ARG A 1 196 ? -7.221 61.957 50.069 1.00 43.00 196 ARG A 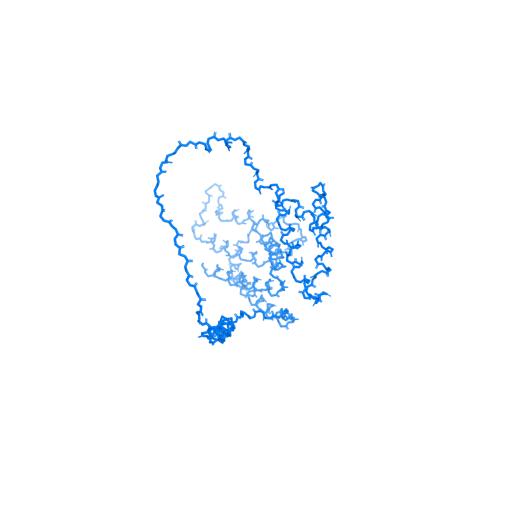O 1
ATOM 1572 N N . VAL A 1 197 ? -7.291 61.742 47.862 1.00 40.44 197 VAL A N 1
ATOM 1573 C CA . VAL A 1 197 ? -7.010 60.288 47.893 1.00 40.44 197 VAL A CA 1
ATOM 1574 C C . VAL A 1 197 ? -6.375 59.824 46.575 1.00 40.44 197 VAL A C 1
ATOM 1576 O O . VAL A 1 197 ? -6.714 58.792 46.014 1.00 40.44 197 VAL A O 1
ATOM 1579 N N . GLN A 1 198 ? -5.404 60.586 46.069 1.00 38.78 198 GLN A N 1
ATOM 1580 C CA . GLN A 1 198 ? -4.369 60.047 45.182 1.00 38.78 198 GLN A CA 1
ATOM 1581 C C . GLN A 1 198 ? -3.225 59.538 46.067 1.00 38.78 198 GLN A C 1
ATOM 1583 O O . GLN A 1 198 ? -2.149 60.120 46.096 1.00 38.78 198 GLN A O 1
ATOM 1588 N N . GLN A 1 199 ? -3.492 58.510 46.870 1.00 43.12 199 GLN A N 1
ATOM 1589 C CA . GLN A 1 199 ? -2.490 57.753 47.624 1.00 43.12 199 GLN A CA 1
ATOM 1590 C C . GLN A 1 199 ? -3.191 56.521 48.192 1.00 43.12 199 GLN A C 1
ATOM 1592 O O . GLN A 1 199 ? -3.736 56.560 49.287 1.00 43.12 199 GLN A O 1
ATOM 1597 N N . ASN A 1 200 ? -3.297 55.475 47.373 1.00 34.41 200 ASN A N 1
ATOM 1598 C CA . ASN A 1 200 ? -3.081 54.075 47.746 1.00 34.41 200 ASN A CA 1
ATOM 1599 C C . ASN A 1 200 ? -3.343 53.209 46.510 1.00 34.41 200 ASN A C 1
ATOM 1601 O O . ASN A 1 200 ? -4.349 53.365 45.822 1.00 34.41 200 ASN A O 1
ATOM 1605 N N . GLY A 1 201 ? -2.355 52.378 46.181 1.00 34.94 201 GLY A N 1
ATOM 1606 C CA . GLY A 1 201 ? -2.272 51.631 44.934 1.00 34.94 201 GLY A CA 1
ATOM 1607 C C . GLY A 1 201 ? -3.453 50.697 44.692 1.00 34.94 201 GLY A C 1
ATOM 1608 O O . GLY A 1 201 ? -4.039 50.135 45.613 1.00 34.94 201 GLY A O 1
ATOM 1609 N N . VAL A 1 202 ? -3.757 50.526 43.409 1.00 35.19 202 VAL A N 1
ATOM 1610 C CA . VAL A 1 202 ? -4.649 49.497 42.872 1.00 35.19 202 VAL A CA 1
ATOM 1611 C C . VAL A 1 202 ? -4.230 48.129 43.436 1.00 35.19 202 VAL A C 1
ATOM 1613 O O . VAL A 1 202 ? -3.089 47.720 43.204 1.00 35.19 202 VAL A O 1
ATOM 1616 N N . PRO A 1 203 ? -5.092 47.392 44.162 1.00 37.41 203 PRO A N 1
ATOM 1617 C CA . PRO A 1 203 ? -4.836 45.989 44.441 1.00 37.41 203 PRO A CA 1
ATOM 1618 C C . PRO A 1 203 ? -4.946 45.225 43.121 1.00 37.41 203 PRO A C 1
ATOM 1620 O O . PRO A 1 203 ? -5.965 45.299 42.439 1.00 37.41 203 PRO A O 1
ATOM 1623 N N . SER A 1 204 ? -3.880 44.518 42.757 1.00 36.53 204 SER A N 1
ATOM 1624 C CA . SER A 1 204 ? -3.830 43.650 41.583 1.00 36.53 204 SER A CA 1
ATOM 1625 C C . SER A 1 204 ? -4.984 42.640 41.614 1.00 36.53 204 SER A C 1
ATOM 1627 O O . SER A 1 204 ? -5.056 41.799 42.511 1.00 36.53 204 SER A O 1
ATOM 1629 N N . GLU A 1 205 ? -5.862 42.705 40.612 1.00 42.34 205 GLU A N 1
ATOM 1630 C CA . GLU A 1 205 ? -7.044 41.847 40.403 1.00 42.34 205 GLU A CA 1
ATOM 1631 C C . GLU A 1 205 ? -6.693 40.349 40.244 1.00 42.34 205 GLU A C 1
ATOM 1633 O O . GLU A 1 205 ? -7.556 39.481 40.276 1.00 42.34 205 GLU A O 1
ATOM 1638 N N . THR A 1 206 ? -5.404 40.017 40.156 1.00 43.84 206 THR A N 1
ATOM 1639 C CA . THR A 1 206 ? -4.884 38.651 40.032 1.00 43.84 206 THR A CA 1
ATOM 1640 C C . THR A 1 206 ? -4.793 37.869 41.347 1.00 43.84 206 THR A C 1
ATOM 1642 O O . THR A 1 206 ? -4.792 36.644 41.310 1.00 43.84 206 THR A O 1
ATOM 1645 N N . ALA A 1 207 ? -4.752 38.521 42.516 1.00 42.97 207 ALA A N 1
ATOM 1646 C CA . ALA A 1 207 ? -4.487 37.827 43.788 1.00 42.97 207 ALA A CA 1
ATOM 1647 C C . ALA A 1 207 ? -5.730 37.217 44.470 1.00 42.97 207 ALA A C 1
ATOM 1649 O O . ALA A 1 207 ? -5.592 36.448 45.423 1.00 42.97 207 ALA A O 1
ATOM 1650 N N . VAL A 1 208 ? -6.940 37.565 44.016 1.00 45.06 208 VAL A N 1
ATOM 1651 C CA . VAL A 1 208 ? -8.198 37.107 44.639 1.00 45.06 208 VAL A CA 1
ATOM 1652 C C . VAL A 1 208 ? -8.646 35.747 44.085 1.00 45.06 208 VAL A C 1
ATOM 1654 O O . VAL A 1 208 ? -9.295 34.995 44.798 1.00 45.06 208 VAL A O 1
ATOM 1657 N N . GLN A 1 209 ? -8.238 35.380 42.864 1.00 51.59 209 GLN A N 1
ATOM 1658 C CA . GLN A 1 209 ? -8.731 34.173 42.184 1.00 51.59 209 GLN A CA 1
ATOM 1659 C C . GLN A 1 209 ? -7.843 32.927 42.371 1.00 51.59 209 GLN A C 1
ATOM 1661 O O . GLN A 1 209 ? -8.359 31.813 42.375 1.00 51.59 209 GLN A O 1
ATOM 1666 N N . ASP A 1 210 ? -6.531 33.089 42.600 1.00 52.03 210 ASP A N 1
ATOM 1667 C CA . ASP A 1 210 ? -5.611 31.948 42.788 1.00 52.03 210 ASP A CA 1
ATOM 1668 C C . ASP A 1 210 ? -5.864 31.185 44.098 1.00 52.03 210 ASP A C 1
ATOM 1670 O O . ASP A 1 210 ? -5.712 29.966 44.155 1.00 52.03 210 ASP A O 1
ATOM 1674 N N . LYS A 1 211 ? -6.296 31.876 45.161 1.00 54.84 211 LYS A N 1
ATOM 1675 C CA . LYS A 1 211 ? -6.520 31.238 46.470 1.00 54.84 211 LYS A CA 1
ATOM 1676 C C . LYS A 1 211 ? -7.740 30.319 46.483 1.00 54.84 211 LYS A C 1
ATOM 1678 O O . LYS A 1 211 ? -7.709 29.292 47.159 1.00 54.84 211 LYS A O 1
ATOM 1683 N N . ASP A 1 212 ? -8.774 30.652 45.713 1.00 67.69 212 ASP A N 1
ATOM 1684 C CA . ASP A 1 212 ? -10.009 29.867 45.659 1.00 67.69 212 ASP A CA 1
ATOM 1685 C C . ASP A 1 212 ? -9.835 28.562 44.868 1.00 67.69 212 ASP A C 1
ATOM 1687 O O . ASP A 1 212 ? -10.483 27.563 45.186 1.00 67.69 212 ASP A O 1
ATOM 1691 N N . TYR A 1 213 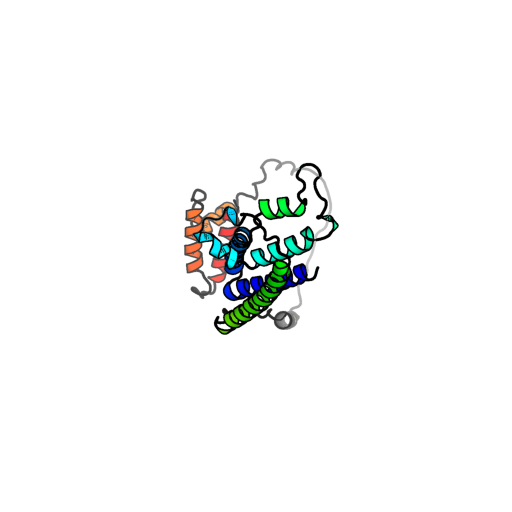? -8.907 28.514 43.903 1.00 69.38 213 TYR A N 1
ATOM 1692 C CA . TYR A 1 213 ? -8.596 27.300 43.141 1.00 69.38 213 TYR A CA 1
ATOM 1693 C C . TYR A 1 213 ? -8.061 26.175 44.040 1.00 69.38 213 TYR A C 1
ATOM 1695 O O . TYR A 1 213 ? -8.664 25.100 44.162 1.00 69.38 213 TYR A O 1
ATOM 1703 N N . TYR A 1 214 ? -6.927 26.447 44.691 1.00 72.94 214 TYR A N 1
ATOM 1704 C CA . TYR A 1 214 ? -6.234 25.492 45.550 1.00 72.94 214 TYR A CA 1
ATOM 1705 C C . TYR A 1 214 ? -7.116 25.098 46.748 1.00 72.94 214 TYR A C 1
ATOM 1707 O O . TYR A 1 214 ? -7.189 23.920 47.107 1.00 72.94 214 TYR A O 1
ATOM 1715 N N . ALA A 1 215 ? -7.900 26.046 47.280 1.00 75.94 215 ALA A N 1
ATOM 1716 C CA . ALA A 1 215 ? -8.886 25.787 48.328 1.00 75.94 215 ALA A CA 1
ATOM 1717 C C . ALA A 1 215 ? -10.033 24.862 47.873 1.00 75.94 215 ALA A C 1
ATOM 1719 O O . ALA A 1 215 ? -10.432 23.977 48.632 1.00 75.94 215 ALA A O 1
ATOM 1720 N N . THR A 1 216 ? -10.529 25.004 46.637 1.00 76.81 216 THR A N 1
ATOM 1721 C CA . THR A 1 216 ? -11.614 24.165 46.084 1.00 76.81 216 THR A CA 1
ATOM 1722 C C . THR A 1 216 ? -11.172 22.715 45.868 1.00 76.81 216 THR A C 1
ATOM 1724 O O . THR A 1 216 ? -11.951 21.786 46.094 1.00 76.81 216 THR A O 1
ATOM 1727 N N . LEU A 1 217 ? -9.912 22.497 45.475 1.00 76.38 217 LEU A N 1
ATOM 1728 C CA . LEU A 1 217 ? -9.327 21.156 45.359 1.00 76.38 217 LEU A CA 1
ATOM 1729 C C . LEU A 1 217 ? -8.776 20.602 46.685 1.00 76.38 217 LEU A C 1
ATOM 1731 O O . LEU A 1 217 ? -8.485 19.406 46.763 1.00 76.38 217 LEU A O 1
ATOM 1735 N N . GLY A 1 218 ? -8.658 21.440 47.719 1.00 77.88 218 GLY A N 1
ATOM 1736 C CA . GLY A 1 218 ? -8.105 21.072 49.023 1.00 77.88 218 GLY A CA 1
ATOM 1737 C C . GLY A 1 218 ? -6.606 20.761 48.984 1.00 77.88 218 GLY A C 1
ATOM 1738 O O . GLY A 1 218 ? -6.150 19.889 49.722 1.00 77.88 218 GLY A O 1
ATOM 1739 N N . VAL A 1 219 ? -5.863 21.427 48.099 1.00 79.31 219 VAL A N 1
ATOM 1740 C CA . VAL A 1 219 ? -4.420 21.237 47.871 1.00 79.31 219 VAL A CA 1
ATOM 1741 C C . VAL A 1 219 ? -3.676 22.553 48.101 1.00 79.31 219 VAL A C 1
ATOM 1743 O O . VAL A 1 219 ? -4.289 23.617 48.121 1.00 79.31 219 VAL A O 1
ATOM 1746 N N . ASN A 1 220 ? -2.369 22.497 48.339 1.00 74.00 220 ASN A N 1
ATOM 1747 C CA . ASN A 1 220 ? -1.531 23.682 48.513 1.00 74.00 220 ASN A CA 1
ATOM 1748 C C . ASN A 1 220 ? -1.024 24.188 47.150 1.00 74.00 220 ASN A C 1
ATOM 1750 O O . ASN A 1 220 ? -0.860 23.408 46.215 1.00 74.00 220 ASN A O 1
ATOM 1754 N N . GLU A 1 221 ? -0.714 25.480 47.047 1.00 70.62 221 GLU A N 1
ATOM 1755 C CA . GLU A 1 221 ? -0.111 26.084 45.848 1.00 70.62 221 GLU A CA 1
ATOM 1756 C C . GLU A 1 221 ? 1.254 25.460 45.501 1.00 70.62 221 GLU A C 1
ATOM 1758 O O . GLU A 1 221 ? 1.630 25.379 44.335 1.00 70.62 221 GLU A O 1
ATOM 1763 N N . ASN A 1 222 ? 1.972 24.956 46.510 1.00 70.56 222 ASN A N 1
ATOM 1764 C CA . ASN A 1 222 ? 3.269 24.295 46.338 1.00 70.56 222 ASN A CA 1
ATOM 1765 C C . ASN A 1 222 ? 3.176 22.785 46.043 1.00 70.56 222 ASN A C 1
ATOM 1767 O O . ASN A 1 222 ? 4.215 22.129 45.926 1.00 70.56 222 ASN A O 1
ATOM 1771 N N . ASP A 1 223 ? 1.971 22.209 45.964 1.00 76.81 223 ASP A N 1
ATOM 1772 C CA . ASP A 1 223 ? 1.814 20.776 45.705 1.00 76.81 223 ASP A CA 1
ATOM 1773 C C . ASP A 1 223 ? 2.204 20.429 44.262 1.00 76.81 223 ASP A C 1
ATOM 1775 O O . ASP A 1 223 ? 1.999 21.190 43.313 1.00 76.81 223 ASP A O 1
ATOM 1779 N N . SER A 1 224 ? 2.768 19.235 44.068 1.00 78.31 224 SER A N 1
ATOM 1780 C CA . SER A 1 224 ? 3.190 18.797 42.739 1.00 78.31 224 SER A CA 1
ATOM 1781 C C . SER A 1 224 ? 1.990 18.664 41.799 1.00 78.31 224 SER A C 1
ATOM 1783 O O . SER A 1 224 ? 0.901 18.239 42.195 1.00 78.31 224 SER A O 1
ATOM 1785 N N . LYS A 1 225 ? 2.199 18.898 40.494 1.00 80.56 225 LYS A N 1
ATOM 1786 C CA . LYS A 1 225 ? 1.168 18.682 39.455 1.00 80.56 225 LYS A CA 1
ATOM 1787 C C . LYS A 1 225 ? 0.564 17.266 39.515 1.00 80.56 225 LYS A C 1
ATOM 1789 O O . LYS A 1 225 ? -0.593 17.059 39.137 1.00 80.56 225 LYS A O 1
ATOM 1794 N N . ALA A 1 226 ? 1.327 16.282 40.000 1.00 80.06 226 ALA A N 1
ATOM 1795 C CA . ALA A 1 226 ? 0.851 14.918 40.226 1.00 80.06 226 ALA A CA 1
ATOM 1796 C C . ALA A 1 226 ? -0.181 14.819 41.367 1.00 80.06 226 ALA A C 1
ATOM 1798 O O . ALA A 1 226 ? -1.182 14.105 41.219 1.00 80.06 226 ALA A O 1
ATOM 1799 N N . ASP A 1 227 ? 0.030 15.565 42.451 1.00 80.25 227 ASP A N 1
ATOM 1800 C CA . ASP A 1 227 ? -0.805 15.574 43.653 1.00 80.25 227 ASP A CA 1
ATOM 1801 C C . ASP A 1 227 ? -2.120 16.306 43.391 1.00 80.25 227 ASP A C 1
ATOM 1803 O O . ASP A 1 227 ? -3.189 15.744 43.640 1.00 80.25 227 ASP A O 1
ATOM 1807 N N . ILE A 1 228 ? -2.058 17.457 42.715 1.00 83.31 228 ILE A N 1
ATOM 1808 C CA . ILE A 1 228 ? -3.226 18.208 42.230 1.00 83.31 228 ILE A CA 1
ATOM 1809 C C . ILE A 1 228 ? -4.112 17.318 41.340 1.00 83.31 228 ILE A C 1
ATOM 1811 O O . ILE A 1 228 ? -5.324 17.195 41.540 1.00 83.31 228 ILE A O 1
ATOM 1815 N N . LYS A 1 229 ? -3.502 16.592 40.391 1.00 84.19 229 LYS A N 1
ATOM 1816 C CA . LYS A 1 229 ? -4.220 15.647 39.519 1.00 84.19 229 LYS A CA 1
ATOM 1817 C C . LYS A 1 229 ? -4.803 14.463 40.299 1.00 84.19 229 LYS A C 1
ATOM 1819 O O . LYS A 1 229 ? -5.805 13.871 39.889 1.00 84.19 229 LYS A O 1
ATOM 1824 N N . SER A 1 230 ? -4.163 14.039 41.385 1.00 84.12 230 SER A N 1
ATOM 1825 C CA . SER A 1 230 ? -4.675 12.968 42.246 1.00 84.12 230 SER A CA 1
ATOM 1826 C C . SER A 1 230 ? -5.903 13.421 43.051 1.00 84.12 230 SER A C 1
ATOM 1828 O O . SER A 1 230 ? -6.906 12.700 43.066 1.00 84.12 230 SER A O 1
ATOM 1830 N N . ALA A 1 231 ? -5.867 14.637 43.606 1.00 84.19 231 ALA A N 1
ATOM 1831 C CA . ALA A 1 231 ? -6.953 15.252 44.362 1.00 84.19 231 ALA A CA 1
ATOM 1832 C C . ALA A 1 231 ? -8.183 15.495 43.478 1.00 84.19 231 ALA A C 1
ATOM 1834 O O . ALA A 1 231 ? -9.281 15.045 43.816 1.00 84.19 231 ALA A O 1
ATOM 1835 N N . TYR A 1 232 ? -7.980 16.054 42.279 1.00 86.69 232 TYR A N 1
ATOM 1836 C CA . TYR A 1 232 ? -9.037 16.207 41.276 1.00 86.69 232 TYR A CA 1
ATOM 1837 C C . TYR A 1 232 ? -9.725 14.870 40.958 1.00 86.69 232 TYR A C 1
ATOM 1839 O O . TYR A 1 232 ? -10.941 14.747 41.067 1.00 86.69 232 TYR A O 1
ATOM 1847 N N . ARG A 1 233 ? -8.959 13.810 40.657 1.00 86.75 233 ARG A N 1
ATOM 1848 C CA . ARG A 1 233 ? -9.522 12.474 40.358 1.00 86.75 233 ARG A CA 1
ATOM 1849 C C . ARG A 1 233 ? -10.285 11.854 41.528 1.00 86.75 233 ARG A C 1
ATOM 1851 O O . ARG A 1 233 ? -11.118 10.967 41.317 1.00 86.75 233 ARG A O 1
ATOM 1858 N N . LYS A 1 234 ? -9.972 12.243 42.763 1.00 87.69 234 LYS A N 1
ATOM 1859 C CA . LYS A 1 234 ? -10.690 11.797 43.960 1.00 87.69 234 LYS A CA 1
ATOM 1860 C C . LYS A 1 234 ? -12.029 12.525 44.078 1.00 87.69 234 LYS A C 1
ATOM 1862 O O . LYS A 1 234 ? -13.052 11.857 44.191 1.00 87.69 234 LYS A O 1
ATOM 1867 N N . LEU A 1 235 ? -12.027 13.852 43.965 1.00 86.12 235 LEU A N 1
ATOM 1868 C CA . LEU A 1 235 ? -13.226 14.689 44.053 1.00 86.12 235 LEU A CA 1
ATOM 1869 C C . LEU A 1 235 ? -14.183 14.471 42.869 1.00 86.12 235 LEU A C 1
ATOM 1871 O O . LEU A 1 235 ? -15.383 14.294 43.070 1.00 86.12 235 LEU A O 1
ATOM 1875 N N . ALA A 1 236 ? -13.657 14.353 41.649 1.00 85.19 236 ALA A N 1
ATOM 1876 C CA . ALA A 1 236 ? -14.441 14.099 40.441 1.00 85.19 236 ALA A CA 1
ATOM 1877 C C . ALA A 1 236 ? -15.218 12.776 40.506 1.00 85.19 236 ALA A C 1
ATOM 1879 O O . ALA A 1 236 ? -16.343 12.702 40.028 1.00 85.19 236 ALA A O 1
ATOM 1880 N N . ARG A 1 237 ? -14.661 11.733 41.140 1.00 85.62 237 ARG A N 1
ATOM 1881 C CA . ARG A 1 237 ? -15.376 10.462 41.357 1.00 85.62 237 ARG A CA 1
ATOM 1882 C C . ARG A 1 237 ? -16.449 10.556 42.441 1.00 85.62 237 ARG A C 1
ATOM 1884 O O . ARG A 1 237 ? -17.433 9.832 42.362 1.00 85.62 237 ARG A O 1
ATOM 1891 N N . GLN A 1 238 ? -16.264 11.423 43.436 1.00 83.25 238 GLN A N 1
ATOM 1892 C CA . GLN A 1 238 ? -17.220 11.615 44.532 1.00 83.25 238 GLN A CA 1
ATOM 1893 C C . GLN A 1 238 ? -18.440 12.440 44.112 1.00 83.25 238 GLN A C 1
ATOM 1895 O O . GLN A 1 238 ? -19.545 12.166 44.573 1.00 83.25 238 GLN A O 1
ATOM 1900 N N . PHE A 1 239 ? -18.247 13.425 43.234 1.00 83.25 239 PHE A N 1
ATOM 1901 C CA . PHE A 1 239 ? -19.308 14.320 42.762 1.00 83.25 239 PHE A CA 1
ATOM 1902 C C . PHE A 1 239 ? -19.767 14.023 41.328 1.00 83.25 239 PHE A C 1
ATOM 1904 O O . PHE A 1 239 ? -20.512 14.809 40.751 1.00 83.25 239 PHE A O 1
ATOM 1911 N N . HIS A 1 240 ? -19.353 12.891 40.745 1.00 81.00 240 HIS A N 1
ATOM 1912 C CA . HIS A 1 240 ? -19.791 12.505 39.404 1.00 81.00 240 HIS A CA 1
ATOM 1913 C C . HIS A 1 240 ? -21.322 12.349 39.364 1.00 81.00 240 HIS A C 1
ATOM 1915 O O . HIS A 1 240 ? -21.859 11.659 40.234 1.00 81.00 240 HIS A O 1
ATOM 1921 N N . PRO A 1 241 ? -22.029 12.882 38.349 1.00 78.88 241 PRO A N 1
ATOM 1922 C CA . PRO A 1 241 ? -23.497 12.830 38.273 1.00 78.88 241 PRO A CA 1
ATOM 1923 C C . PRO A 1 241 ? -24.072 11.403 38.240 1.00 78.88 241 PRO A C 1
ATOM 1925 O O . PRO A 1 241 ? -25.206 11.176 38.658 1.00 78.88 241 PRO A O 1
ATOM 1928 N N . ASP A 1 242 ? -23.282 10.424 37.787 1.00 78.88 242 ASP A N 1
ATOM 1929 C CA . ASP A 1 242 ? -23.686 9.008 37.813 1.00 78.88 242 ASP A CA 1
ATOM 1930 C C . ASP A 1 242 ? -23.564 8.363 39.204 1.00 78.88 242 ASP A C 1
ATOM 1932 O O . ASP A 1 242 ? -24.245 7.378 39.484 1.00 78.88 242 ASP A O 1
ATOM 1936 N N . VAL A 1 243 ? -22.694 8.896 40.069 1.00 78.50 243 VAL A N 1
ATOM 1937 C CA . VAL A 1 243 ? -22.388 8.330 41.396 1.00 78.50 243 VAL A CA 1
ATOM 1938 C C . VAL A 1 243 ? -23.117 9.094 42.502 1.00 78.50 243 VAL A C 1
ATOM 1940 O O . VAL A 1 243 ? -23.595 8.482 43.453 1.00 78.50 243 VAL A O 1
ATOM 1943 N N . ASN A 1 244 ? -23.248 10.415 42.364 1.00 77.56 244 ASN A N 1
ATOM 1944 C CA . ASN A 1 244 ? -23.915 11.289 43.317 1.00 77.56 244 ASN A CA 1
ATOM 1945 C C . ASN A 1 244 ? -25.048 12.073 42.628 1.00 77.56 244 ASN A C 1
ATOM 1947 O O . ASN A 1 244 ? -24.805 12.880 41.732 1.00 77.56 244 ASN A O 1
ATOM 1951 N N . LYS A 1 245 ? -26.290 11.827 43.070 1.00 78.69 245 LYS A N 1
ATOM 1952 C CA . LYS A 1 245 ? -27.524 12.429 42.530 1.00 78.69 245 LYS A CA 1
ATOM 1953 C C . LYS A 1 245 ? -28.062 13.587 43.378 1.00 78.69 245 LYS A C 1
ATOM 1955 O O . LYS A 1 245 ? -29.199 14.012 43.170 1.00 78.69 245 LYS A O 1
ATOM 1960 N N . ASP A 1 246 ? -27.284 14.082 44.336 1.00 82.75 246 ASP A N 1
ATOM 1961 C CA . ASP A 1 246 ? -27.705 15.193 45.181 1.00 82.75 246 ASP A CA 1
ATOM 1962 C C . ASP A 1 246 ? -27.893 16.475 44.347 1.00 82.75 246 ASP A C 1
ATOM 1964 O O . ASP A 1 246 ? -27.071 16.766 43.471 1.00 82.75 246 ASP A O 1
ATOM 1968 N N . PRO A 1 247 ? -28.911 17.307 44.646 1.00 71.50 247 PRO A N 1
ATOM 1969 C CA . PRO A 1 247 ? -29.248 18.516 43.881 1.00 71.50 247 PRO A CA 1
ATOM 1970 C C . PRO A 1 247 ? -28.191 19.645 43.912 1.00 71.50 247 PRO A C 1
ATOM 1972 O O . PRO A 1 247 ? -28.453 20.743 43.431 1.00 71.50 247 PRO A O 1
ATOM 1975 N N . GLY A 1 248 ? -26.988 19.387 44.434 1.00 74.81 248 GLY A N 1
ATOM 1976 C CA . GLY A 1 248 ? -25.819 20.273 44.373 1.00 74.81 248 GLY A CA 1
ATOM 1977 C C . GLY A 1 248 ? -24.517 19.581 43.945 1.00 74.81 248 GLY A C 1
ATOM 1978 O O . GLY A 1 248 ? -23.480 20.240 43.877 1.00 74.81 248 GLY A O 1
ATOM 1979 N N . ALA A 1 249 ? -24.540 18.273 43.654 1.00 77.06 249 ALA A N 1
ATOM 1980 C CA . ALA A 1 249 ? -23.352 17.525 43.237 1.00 77.06 249 ALA A CA 1
ATOM 1981 C C . ALA A 1 249 ? -22.862 17.957 41.847 1.00 77.06 249 ALA A C 1
ATOM 1983 O O . ALA A 1 249 ? -21.663 18.116 41.643 1.00 77.06 249 ALA A O 1
ATOM 1984 N N . GLU A 1 250 ? -23.786 18.246 40.925 1.00 78.56 250 GLU A N 1
ATOM 1985 C CA . GLU A 1 250 ? -23.453 18.733 39.580 1.00 78.56 250 GLU A CA 1
ATOM 1986 C C . GLU A 1 250 ? -22.747 20.096 39.618 1.00 78.56 250 GLU A C 1
ATOM 1988 O O . GLU A 1 250 ? -21.790 20.316 38.877 1.00 78.56 250 GLU A O 1
ATOM 1993 N N . GLN A 1 251 ? -23.188 21.003 40.498 1.00 79.94 251 GLN A N 1
ATOM 1994 C CA . GLN A 1 251 ? -22.559 22.317 40.641 1.00 79.94 251 GLN A CA 1
ATOM 1995 C C . GLN A 1 251 ? -21.141 22.177 41.201 1.00 79.94 251 GLN A C 1
ATOM 1997 O O . GLN A 1 251 ? -20.200 22.670 40.593 1.00 79.94 251 GLN A O 1
ATOM 2002 N N . LYS A 1 252 ? -20.969 21.389 42.272 1.00 80.38 252 LYS A N 1
ATOM 2003 C CA . LYS A 1 252 ? -19.643 21.103 42.841 1.00 80.38 252 LYS A CA 1
ATOM 2004 C C . LYS A 1 252 ? -18.707 20.448 41.829 1.00 80.38 252 LYS A C 1
ATOM 2006 O O . LYS A 1 252 ? -17.534 20.791 41.774 1.00 80.38 252 LYS A O 1
ATOM 2011 N N . PHE A 1 253 ? -19.213 19.530 41.006 1.00 84.75 253 PHE A N 1
ATOM 2012 C CA . PHE A 1 253 ? -18.423 18.893 39.955 1.00 84.75 253 PHE A CA 1
ATOM 2013 C C . PHE A 1 253 ? -17.927 19.898 38.907 1.00 84.75 253 PHE A C 1
ATOM 2015 O O . PHE A 1 253 ? -16.768 19.824 38.492 1.00 84.75 253 PHE A O 1
ATOM 2022 N N . LYS A 1 254 ? -18.776 20.855 38.506 1.00 83.69 254 LYS A N 1
ATOM 2023 C CA . LYS A 1 254 ? -18.382 21.951 37.608 1.00 83.69 254 LYS A CA 1
ATOM 2024 C C . LYS A 1 254 ? -17.326 22.840 38.252 1.00 83.69 254 LYS A C 1
ATOM 2026 O O . LYS A 1 254 ? -16.308 23.093 37.621 1.00 83.69 254 LYS A O 1
ATOM 2031 N N . ASP A 1 255 ? -17.518 23.220 39.510 1.00 82.81 255 ASP A N 1
ATOM 2032 C CA . ASP A 1 255 ? -16.575 24.076 40.236 1.00 82.81 255 ASP A CA 1
ATOM 2033 C C . ASP A 1 255 ? -15.196 23.394 40.380 1.00 82.81 255 ASP A C 1
ATOM 2035 O O . ASP A 1 255 ? -14.169 24.008 40.108 1.00 82.81 255 ASP A O 1
ATOM 2039 N N . ILE A 1 256 ? -15.166 22.090 40.695 1.00 85.44 256 ILE A N 1
ATOM 2040 C CA . ILE A 1 256 ? -13.943 21.265 40.773 1.00 85.44 256 ILE A CA 1
ATOM 2041 C C . ILE A 1 256 ? -13.244 21.127 39.407 1.00 85.44 256 ILE A C 1
ATOM 2043 O O . ILE A 1 256 ? -12.014 21.066 39.345 1.00 85.44 256 ILE A O 1
ATOM 2047 N N . SER A 1 257 ? -14.012 21.042 38.318 1.00 84.81 257 SER A N 1
ATOM 2048 C CA . SER A 1 257 ? -13.467 20.912 36.959 1.00 84.81 257 SER A CA 1
ATOM 2049 C C . SER A 1 257 ? -12.864 22.226 36.474 1.00 84.81 257 SER A C 1
ATOM 2051 O O . SER A 1 257 ? -11.721 22.225 36.025 1.00 84.81 257 SER A O 1
ATOM 2053 N N . ASN A 1 258 ? -13.586 23.336 36.653 1.00 82.12 258 ASN A N 1
ATOM 2054 C CA . ASN A 1 258 ? -13.111 24.680 36.316 1.00 82.12 258 ASN A CA 1
ATOM 2055 C C . ASN A 1 258 ? -11.839 25.015 37.092 1.00 82.12 258 ASN A C 1
ATOM 2057 O O . ASN A 1 258 ? -10.853 25.441 36.504 1.00 82.12 258 ASN A O 1
ATOM 2061 N N . ALA A 1 259 ? -11.843 24.716 38.395 1.00 82.12 259 ALA A N 1
ATOM 2062 C CA . ALA A 1 259 ? -10.665 24.805 39.233 1.00 82.12 259 ALA A CA 1
ATOM 2063 C C . ALA A 1 259 ? -9.477 24.094 38.557 1.00 82.12 259 ALA A C 1
ATOM 2065 O O . ALA A 1 259 ? -8.475 24.729 38.235 1.00 82.12 259 ALA A O 1
ATOM 2066 N N . TYR A 1 260 ? -9.575 22.783 38.310 1.00 83.38 260 TYR A N 1
ATOM 2067 C CA . TYR A 1 260 ? -8.458 22.011 37.753 1.00 83.38 260 TYR A CA 1
ATOM 2068 C C . TYR A 1 260 ? -7.974 22.528 36.390 1.00 83.38 260 TYR A C 1
ATOM 2070 O O . TYR A 1 260 ? -6.769 22.520 36.143 1.00 83.38 260 TYR A O 1
ATOM 2078 N N . GLU A 1 261 ? -8.877 22.974 35.517 1.00 80.75 261 GLU A N 1
ATOM 2079 C CA . GLU A 1 261 ? -8.519 23.538 34.210 1.00 80.75 261 GLU A CA 1
ATOM 2080 C C . GLU A 1 261 ? -7.729 24.847 34.341 1.00 80.75 261 GLU A C 1
ATOM 2082 O O . GLU A 1 261 ? -6.667 24.980 33.723 1.00 80.75 261 GLU A O 1
ATOM 2087 N N . ASP A 1 262 ? -8.181 25.760 35.203 1.00 78.06 262 ASP A N 1
ATOM 2088 C CA . ASP A 1 262 ? -7.540 27.061 35.413 1.00 78.06 262 ASP A CA 1
ATOM 2089 C C . ASP A 1 262 ? -6.172 26.930 36.102 1.00 78.06 262 ASP A C 1
ATOM 2091 O O . ASP A 1 262 ? -5.218 27.632 35.753 1.00 78.06 262 ASP A O 1
ATOM 2095 N N . GLY A 1 263 ? -6.037 25.990 37.042 1.00 70.06 263 GLY A N 1
ATOM 2096 C CA . GLY A 1 263 ? -4.788 25.765 37.766 1.00 70.06 263 GLY A CA 1
ATOM 2097 C C . GLY A 1 263 ? -3.782 24.838 37.080 1.00 70.06 263 GLY A C 1
ATOM 2098 O O . GLY A 1 263 ? -2.586 24.932 37.343 1.00 70.06 263 GLY A O 1
ATOM 2099 N N . ALA A 1 264 ? -4.213 23.943 36.184 1.00 62.06 264 ALA A N 1
ATOM 2100 C CA . ALA A 1 264 ? -3.294 23.085 35.426 1.00 62.06 264 ALA A CA 1
ATOM 2101 C C . ALA A 1 264 ? -2.609 23.816 34.256 1.00 62.06 264 ALA A C 1
ATOM 2103 O O . ALA A 1 264 ? -1.579 23.341 33.765 1.00 62.06 264 ALA A O 1
ATOM 2104 N N . GLY A 1 265 ? -3.184 24.940 33.808 1.00 56.31 265 GLY A N 1
ATOM 2105 C CA . GLY A 1 265 ? -2.670 25.779 32.722 1.00 56.31 265 GLY A CA 1
ATOM 2106 C C . GLY A 1 265 ? -1.532 26.731 33.112 1.00 56.31 265 GLY A C 1
ATOM 2107 O O . GLY A 1 265 ? -0.951 27.353 32.221 1.00 56.31 265 GLY A O 1
ATOM 2108 N N . ARG A 1 266 ? -1.205 26.834 34.406 1.00 52.19 266 ARG A N 1
ATOM 2109 C CA . ARG A 1 266 ? -0.089 27.625 34.952 1.00 52.19 266 ARG A CA 1
ATOM 2110 C C . ARG A 1 266 ? 1.080 26.720 35.379 1.00 52.19 266 ARG A C 1
ATOM 2112 O O . ARG A 1 266 ? 2.230 27.196 35.323 1.00 52.19 266 ARG A O 1
#

Radius of gyration: 37.83 Å; chains: 1; bounding box: 85×92×76 Å

Secondary structure (DSSP, 8-state):
-HHHHHHHHHHHHHHHHHHHHH-SHHHHHHHHHHHHHHHHHHTTSSS-GGGS-GGGHHHHHH-HHHHHHHHHHHHHHTSGGG--B-TTTSSBHHHHHHHHTT----THHHHHHHHHHHHHHHHHHHHHHHHHHHSPPPS-------HHHHHHHHHHHHHHHHHHHHHHHTTSSS------------------S-TT---SPPPPTTTTTHHHHHHHHT--TTS-HHHHHHHHHHHHHHS-TTT---TTHHHHHHHHHHHHHHHHT-

Foldseek 3Di:
DVLVVLLVLLVVLQLLLLVLLQLDPVSSVVVVVVVVVLLCCLLLPVPALVRDDPVCNVSVVPRLSVLSVLLVLLVPCVPPVQQDQDPVPRHGNSVVVCVVSNHDNDNCSNVVSSVSSVVSSVVSNVSSVVSNVPDDNPDDPPPVCPVVVVVVVVVVVVVVVVVVVVVVVVVPPPDDDDDDDDDDDDDDDDDDDDVPPPDDDDDPPPPPPLVVLCVLLVHDPPDDPVVSVVSLVVLLCVLPCVNDVPPCSVVSNVSSVVSNVVSVVD